Protein AF-A0A8H6BZM0-F1 (afdb_monomer_lite)

Radius of gyration: 47.66 Å; chains: 1; bounding box: 116×76×137 Å

Sequence (287 aa):
MKEKLQYLSDACKKHSEKTRMSSMGQGVDRYLYAMFCIWKRYLQDYEEEQQQQQHPVEEGSGGEQQMEAVGLSRDDTIVVQMDGEHDDDDSTTVVGTNGGKNLHASGSHGNNDIYDNFDLLKTVPELFADSGWDKLNSTIISTSNCGNPSLRLFGFGPVSANGFGIGYILKDDSISICASSKHRQTQRFLVTLNSYLLEIQSIWKQVETMNKLQDELALKIDISKKQKETEEEQARPKHNINALLGGYGYFDMGEEDIKSRGQSPEPPFLNRANSSFSVREIGKNYD

pLDDT: mean 71.01, std 24.93, range [27.66, 98.19]

Secondary structure (DSSP, 8-state):
-HHHHHHHHHHHHHHHHHHHHHHTT--HHHHHHHHHHHHHHHHHHHHHHHHHHH-----------PPPP-PPPTT-S---------------------------------S-HHHHHHHTTSS--HHHHSHHHHHHH--SEEEEE---TT-S------SSTT-EEEEEEE-SS-EEEEEE-SSS-HHHHHHHHHHHHHHHHHHHHHHHHHHHHHHHHHHHHHHHHHHHHHHHHH------GGGTS-S----------------------------------------

InterPro domains:
  IPR000542 Acyltransferase ChoActase/COT/CPT [PTHR22589] (2-203)
  IPR023213 Chloramphenicol acetyltransferase-like domain superfamily [G3DSA:3.30.559.10] (1-215)
  IPR039551 Choline/Carnitine o-acyltransferase, domain 1 and 2 [PF00755] (2-42)
  IPR039551 Choline/Carnitine o-acyltransferase, domain 1 and 2 [PF00755] (124-194)

Foldseek 3Di:
DVVVVVVVVVVVVVVVVVVVCVVVVNDDPVVVVVVVVVLVVVLVVLVVVVVVVPDDDDPDDDDDDDDDDPDDDPPPPDDDDDDDDDDDDDDDPDDDDDDDDDDDDDDDDDPPVPVVVSVVSVDDPPVCVDPVVVVVPAAQEAEDEDADPPDPDDWDEAPHLNHKTWYWYDDPVDIDIDIYHDPDDRVVVVVVVVVVVVVVVVVVVVVVVVVVVVVVVVVVVVVVVVVVVVVVVVPPDPPPVDVPPPDDPPDDDDDDDDDDDDDDDDDDYDDDDDDDDDDDDDDDDDD

Organism: Candida albicans (NCBI:txid5476)

Structure (mmCIF, N/CA/C/O backbone):
data_AF-A0A8H6BZM0-F1
#
_entry.id   AF-A0A8H6BZM0-F1
#
loop_
_atom_site.group_PDB
_atom_site.id
_atom_site.type_symbol
_atom_site.label_atom_id
_atom_site.label_alt_id
_atom_site.label_comp_id
_atom_site.label_asym_id
_atom_site.label_entity_id
_atom_site.label_seq_id
_atom_site.pdbx_PDB_ins_code
_atom_site.Cartn_x
_atom_site.Cartn_y
_atom_site.Cartn_z
_atom_site.occupancy
_atom_site.B_iso_or_equiv
_atom_site.auth_seq_id
_atom_site.auth_comp_id
_atom_site.auth_asym_id
_atom_site.auth_atom_id
_atom_site.pdbx_PDB_model_num
ATOM 1 N N . MET A 1 1 ? -3.839 0.115 26.640 1.00 83.00 1 MET A N 1
ATOM 2 C CA . MET A 1 1 ? -4.972 0.149 25.678 1.00 83.00 1 MET A CA 1
ATOM 3 C C . MET A 1 1 ? -5.138 1.523 25.039 1.00 83.00 1 MET A C 1
ATOM 5 O O . MET A 1 1 ? -4.979 1.602 23.830 1.00 83.00 1 MET A O 1
ATOM 9 N N . LYS A 1 2 ? -5.368 2.598 25.814 1.00 88.56 2 LYS A N 1
ATOM 10 C CA . LYS A 1 2 ? -5.502 3.972 25.280 1.00 88.56 2 LYS A CA 1
ATOM 11 C C . LYS A 1 2 ? -4.289 4.422 24.443 1.00 88.56 2 LYS A C 1
ATOM 13 O O . LYS A 1 2 ? -4.462 4.933 23.348 1.00 88.56 2 LYS A O 1
ATOM 18 N N . GLU A 1 3 ? -3.076 4.118 24.898 1.00 94.19 3 GLU A N 1
ATOM 19 C CA . GLU A 1 3 ? -1.834 4.421 24.169 1.00 94.19 3 GLU A CA 1
ATOM 20 C C . GLU A 1 3 ? -1.730 3.718 22.799 1.00 94.19 3 GLU A C 1
ATOM 22 O O . GLU A 1 3 ? -1.382 4.347 21.806 1.00 94.19 3 GLU A O 1
ATOM 27 N N . LYS A 1 4 ? -2.120 2.436 22.698 1.00 93.19 4 LYS A N 1
ATOM 28 C CA . LYS A 1 4 ? -2.155 1.715 21.409 1.00 93.19 4 LYS A CA 1
ATOM 29 C C . LYS A 1 4 ? -3.094 2.399 20.404 1.00 93.19 4 LYS A C 1
ATOM 31 O O . LYS A 1 4 ? -2.753 2.512 19.231 1.00 93.19 4 LYS A O 1
ATOM 36 N N . LEU A 1 5 ? -4.261 2.867 20.862 1.00 94.19 5 LEU A N 1
ATOM 37 C CA . LEU A 1 5 ? -5.203 3.609 20.015 1.00 94.19 5 LEU A CA 1
ATOM 38 C C . LEU A 1 5 ? -4.672 4.991 19.630 1.00 94.19 5 LEU A C 1
ATOM 40 O O . LEU A 1 5 ? -4.941 5.450 18.524 1.00 94.19 5 LEU A O 1
ATOM 44 N N . GLN A 1 6 ? -3.895 5.631 20.504 1.00 95.44 6 GLN A N 1
ATOM 45 C CA . GLN A 1 6 ? -3.219 6.882 20.177 1.00 95.44 6 GLN A CA 1
ATOM 46 C C . GLN A 1 6 ? -2.213 6.676 19.038 1.00 95.44 6 GLN A C 1
ATOM 48 O O . GLN A 1 6 ? -2.281 7.385 18.038 1.00 95.44 6 GLN A O 1
ATOM 53 N N . TYR A 1 7 ? -1.360 5.649 19.125 1.00 96.75 7 TYR A N 1
ATOM 54 C CA . TYR A 1 7 ? -0.437 5.312 18.038 1.00 96.75 7 TYR A CA 1
ATOM 55 C C . TYR A 1 7 ? -1.159 4.987 16.726 1.00 96.75 7 TYR A C 1
ATOM 57 O O . TYR A 1 7 ? -0.718 5.428 15.665 1.00 96.75 7 TYR A O 1
ATOM 65 N N . LEU A 1 8 ? -2.283 4.264 16.788 1.00 95.62 8 LEU A N 1
ATOM 66 C CA . LEU A 1 8 ? -3.114 3.999 15.611 1.00 95.62 8 LEU A CA 1
ATOM 67 C C . LEU A 1 8 ? -3.677 5.298 15.013 1.00 95.62 8 LEU A C 1
ATOM 69 O O . LEU A 1 8 ? -3.594 5.502 13.805 1.00 95.62 8 LEU A O 1
ATOM 73 N N . SER A 1 9 ? -4.206 6.193 15.849 1.00 96.25 9 SER A N 1
ATOM 74 C CA . SER A 1 9 ? -4.728 7.497 15.423 1.00 96.25 9 SER A CA 1
ATOM 75 C C . SER A 1 9 ? -3.653 8.335 14.729 1.00 96.25 9 SER A C 1
ATOM 77 O O . SER A 1 9 ? -3.876 8.864 13.639 1.00 96.25 9 SER A O 1
ATOM 79 N N . ASP A 1 10 ? -2.455 8.400 15.306 1.00 97.88 10 ASP A N 1
ATOM 80 C CA . ASP A 1 10 ? -1.346 9.165 14.739 1.00 97.88 10 ASP A CA 1
ATOM 81 C C . ASP A 1 10 ? -0.815 8.542 13.439 1.00 97.88 10 ASP A C 1
ATOM 83 O O . ASP A 1 10 ? -0.473 9.269 12.501 1.00 97.88 10 ASP A O 1
ATOM 87 N N . ALA A 1 11 ? -0.821 7.210 13.327 1.00 97.56 11 ALA A N 1
ATOM 88 C CA . ALA A 1 11 ? -0.525 6.520 12.076 1.00 97.56 11 ALA A CA 1
ATOM 89 C C . ALA A 1 11 ? -1.557 6.850 10.981 1.00 97.56 11 ALA A C 1
ATOM 91 O O . ALA A 1 11 ? -1.165 7.188 9.863 1.00 97.56 11 ALA A O 1
ATOM 92 N N . CYS A 1 12 ? -2.857 6.834 11.298 1.00 96.94 12 CYS A N 1
ATOM 93 C CA . CYS A 1 12 ? -3.925 7.186 10.356 1.00 96.94 12 CYS A CA 1
ATOM 94 C C . CYS A 1 12 ? -3.837 8.644 9.882 1.00 96.94 12 CYS A C 1
ATOM 96 O O . CYS A 1 12 ? -4.032 8.919 8.694 1.00 96.94 12 CYS A O 1
ATOM 98 N N . LYS A 1 13 ? -3.494 9.582 10.776 1.00 98.00 13 LYS A N 1
ATOM 99 C CA . LYS A 1 13 ? -3.264 10.991 10.412 1.00 98.00 13 LYS A CA 1
ATOM 100 C C . LYS A 1 13 ? -2.114 11.126 9.415 1.00 98.00 13 LYS A C 1
ATOM 102 O O . LYS A 1 13 ? -2.303 11.708 8.351 1.00 98.00 13 LYS A O 1
ATOM 107 N N . LYS A 1 14 ? -0.959 10.520 9.715 1.00 97.94 14 LYS A N 1
ATOM 108 C CA . LYS A 1 14 ? 0.205 10.518 8.810 1.00 97.94 14 LYS A CA 1
ATOM 109 C C . LYS A 1 14 ? -0.104 9.848 7.470 1.00 97.94 14 LYS A C 1
ATOM 111 O O . LYS A 1 14 ? 0.346 10.316 6.429 1.00 97.94 14 LYS A O 1
ATOM 116 N N . HIS A 1 15 ? -0.872 8.759 7.475 1.00 97.31 15 HIS A N 1
ATOM 117 C CA . HIS A 1 15 ? -1.292 8.081 6.248 1.00 97.31 15 HIS A CA 1
ATOM 118 C C . HIS A 1 15 ? -2.199 8.968 5.382 1.00 97.31 15 HIS A C 1
ATOM 120 O O . HIS A 1 15 ? -1.998 9.060 4.171 1.00 97.31 15 HIS A O 1
ATOM 126 N N . SER A 1 16 ? -3.151 9.667 6.003 1.00 97.00 16 SER A N 1
ATOM 127 C CA . SER A 1 16 ? -4.050 10.601 5.313 1.00 97.00 16 SER A CA 1
ATOM 128 C C . SER A 1 16 ? -3.283 11.784 4.718 1.00 97.00 16 SER A C 1
ATOM 130 O O . SER A 1 16 ? -3.513 12.164 3.571 1.00 97.00 16 SER A O 1
ATOM 132 N N . GLU A 1 17 ? -2.317 12.327 5.463 1.00 96.75 17 GLU A N 1
ATOM 133 C CA . GLU A 1 17 ? -1.421 13.380 4.983 1.00 96.75 17 GLU A CA 1
ATOM 134 C C . GLU A 1 17 ? -0.607 12.924 3.766 1.00 96.75 17 GLU A C 1
ATOM 136 O O . GLU A 1 17 ? -0.618 13.604 2.740 1.00 96.75 17 GLU A O 1
ATOM 141 N N . LYS A 1 18 ? 0.029 11.746 3.839 1.00 96.19 18 LYS A N 1
ATOM 142 C CA . LYS A 1 18 ? 0.772 11.177 2.706 1.00 96.19 18 LYS A CA 1
ATOM 143 C C . LYS A 1 18 ? -0.120 10.945 1.491 1.00 96.19 18 LYS A C 1
ATOM 145 O O . LYS A 1 18 ? 0.262 11.318 0.391 1.00 96.19 18 LYS A O 1
ATOM 150 N N . THR A 1 19 ? -1.318 10.397 1.688 1.00 95.62 19 THR A N 1
ATOM 151 C CA . THR A 1 19 ? -2.289 10.179 0.603 1.00 95.62 19 THR A CA 1
ATOM 152 C C . THR A 1 19 ? -2.641 11.494 -0.089 1.00 95.62 19 THR A C 1
ATOM 154 O O . THR A 1 19 ? -2.648 11.566 -1.318 1.00 95.62 19 THR A O 1
ATOM 157 N N . ARG A 1 20 ? -2.853 12.564 0.688 1.00 96.12 20 ARG A N 1
ATOM 158 C CA . ARG A 1 20 ? -3.099 13.908 0.155 1.00 96.12 20 ARG A CA 1
ATOM 159 C C . ARG A 1 20 ? -1.908 14.419 -0.657 1.00 96.12 20 ARG A C 1
ATOM 161 O O . ARG A 1 20 ? -2.109 14.852 -1.788 1.00 96.12 20 ARG A O 1
ATOM 168 N N . MET A 1 21 ? -0.688 14.329 -0.128 1.00 95.75 21 MET A N 1
ATOM 169 C CA . MET A 1 21 ? 0.523 14.737 -0.855 1.00 95.75 21 MET A CA 1
ATOM 170 C C . MET A 1 21 ? 0.680 13.965 -2.171 1.00 95.75 21 MET A C 1
ATOM 172 O O . MET A 1 21 ? 0.879 14.570 -3.222 1.00 95.75 21 MET A O 1
ATOM 176 N N . SER A 1 22 ? 0.511 12.641 -2.139 1.00 94.50 22 SER A N 1
ATOM 177 C CA . SER A 1 22 ? 0.570 11.792 -3.332 1.00 94.50 22 SER A CA 1
ATOM 178 C C . SER A 1 22 ? -0.500 12.160 -4.362 1.00 94.50 22 SER A C 1
ATOM 180 O O . SER A 1 22 ? -0.192 12.232 -5.548 1.00 94.50 22 SER A O 1
ATOM 182 N N . SER A 1 23 ? -1.731 12.459 -3.929 1.00 94.75 23 SER A N 1
ATOM 183 C CA . SER A 1 23 ? -2.819 12.880 -4.828 1.00 94.75 23 SER A CA 1
ATOM 184 C C . SER A 1 23 ? -2.558 14.225 -5.513 1.00 94.75 23 SER A C 1
ATOM 186 O O . SER A 1 23 ? -3.043 14.467 -6.612 1.00 94.75 23 SER A O 1
ATOM 188 N N . MET A 1 24 ? -1.747 15.082 -4.887 1.00 96.69 24 MET A N 1
ATOM 189 C CA . MET A 1 24 ? -1.302 16.363 -5.441 1.00 96.69 24 MET A CA 1
ATOM 190 C C . MET A 1 24 ? -0.047 16.219 -6.318 1.00 96.69 24 MET A C 1
ATOM 192 O O . MET A 1 24 ? 0.547 17.223 -6.699 1.00 96.69 24 MET A O 1
ATOM 196 N N . GLY A 1 25 ? 0.400 14.990 -6.603 1.00 95.06 25 GLY A N 1
ATOM 197 C CA . GLY A 1 25 ? 1.618 14.737 -7.374 1.00 95.06 25 GLY A CA 1
ATOM 198 C C . GLY A 1 25 ? 2.914 15.036 -6.614 1.00 95.06 25 GLY A C 1
ATOM 199 O O . GLY A 1 25 ? 3.979 15.053 -7.215 1.00 95.06 25 GLY A O 1
ATOM 200 N N . GLN A 1 26 ? 2.854 15.242 -5.295 1.00 95.62 26 GLN A N 1
ATOM 201 C CA . GLN A 1 26 ? 4.016 15.549 -4.446 1.00 95.62 26 GLN A CA 1
ATOM 202 C C . GLN A 1 26 ? 4.653 14.283 -3.843 1.00 95.62 26 GLN A C 1
ATOM 204 O O . GLN A 1 26 ? 5.289 14.331 -2.790 1.00 95.62 26 GLN A O 1
ATOM 209 N N . GLY A 1 27 ? 4.435 13.129 -4.479 1.00 93.44 27 GLY A N 1
ATOM 210 C CA . GLY A 1 27 ? 5.069 11.864 -4.114 1.00 93.44 27 GLY A CA 1
ATOM 211 C C . GLY A 1 27 ? 6.502 11.775 -4.643 1.00 93.44 27 GLY A C 1
ATOM 212 O O . GLY A 1 27 ? 6.823 12.326 -5.693 1.00 93.44 27 GLY A O 1
ATOM 213 N N . VAL A 1 28 ? 7.363 11.051 -3.927 1.00 93.44 28 VAL A N 1
ATOM 214 C CA . VAL A 1 28 ? 8.790 10.934 -4.265 1.00 93.44 28 VAL A CA 1
ATOM 215 C C . VAL A 1 28 ? 9.052 9.938 -5.399 1.00 93.44 28 VAL A C 1
ATOM 217 O O . VAL A 1 28 ? 9.927 10.164 -6.227 1.00 93.44 28 VAL A O 1
ATOM 220 N N . ASP A 1 29 ? 8.263 8.868 -5.482 1.00 93.94 29 ASP A N 1
ATOM 221 C CA . ASP A 1 29 ? 8.507 7.722 -6.362 1.00 93.94 29 ASP A CA 1
ATOM 222 C C . ASP A 1 29 ? 8.552 8.128 -7.841 1.00 93.94 29 ASP A C 1
ATOM 224 O O . ASP A 1 29 ? 9.512 7.839 -8.553 1.00 93.94 29 ASP A O 1
ATOM 228 N N . ARG A 1 30 ? 7.536 8.870 -8.302 1.00 94.50 30 ARG A N 1
ATOM 229 C CA . ARG A 1 30 ? 7.458 9.337 -9.696 1.00 94.50 30 ARG A CA 1
ATOM 230 C C . ARG A 1 30 ? 8.513 10.385 -10.018 1.00 94.50 30 ARG A C 1
ATOM 232 O O . ARG A 1 30 ? 9.008 10.400 -11.138 1.00 94.50 30 ARG A O 1
ATOM 239 N N . TYR A 1 31 ? 8.877 11.221 -9.047 1.00 94.75 31 TYR A N 1
ATOM 240 C CA . TYR A 1 31 ? 9.927 12.217 -9.224 1.00 94.75 31 TYR A CA 1
ATOM 241 C C . TYR A 1 31 ? 11.295 11.556 -9.422 1.00 94.75 31 TYR A C 1
ATOM 243 O O . TYR A 1 31 ? 11.984 11.845 -10.399 1.00 94.75 31 TYR A O 1
ATOM 251 N N . LEU A 1 32 ? 11.666 10.616 -8.546 1.00 95.69 32 LEU A N 1
ATOM 252 C CA . LEU A 1 32 ? 12.935 9.901 -8.675 1.00 95.69 32 LEU A CA 1
ATOM 253 C C . LEU A 1 32 ? 12.976 9.035 -9.936 1.00 95.69 32 LEU A C 1
ATOM 255 O O . LEU A 1 32 ? 13.993 9.002 -10.624 1.00 95.69 32 LEU A O 1
ATOM 259 N N . TYR A 1 33 ? 11.863 8.380 -10.274 1.00 95.25 33 TYR A N 1
ATOM 260 C CA . TYR A 1 33 ? 11.764 7.610 -11.509 1.00 95.25 33 TYR A CA 1
ATOM 261 C C . TYR A 1 33 ? 11.916 8.495 -12.754 1.00 95.25 33 TYR A C 1
ATOM 263 O O . TYR A 1 33 ? 12.637 8.127 -13.674 1.00 95.25 33 TYR A O 1
ATOM 271 N N . ALA A 1 34 ? 11.326 9.694 -12.768 1.00 96.50 34 ALA A N 1
ATOM 272 C CA . ALA A 1 34 ? 11.512 10.640 -13.867 1.00 96.50 34 ALA A CA 1
ATOM 273 C C . ALA A 1 34 ? 12.983 11.061 -14.022 1.00 96.50 34 ALA A C 1
ATOM 275 O O . ALA A 1 34 ? 13.489 11.096 -15.141 1.00 96.50 34 ALA A O 1
ATOM 276 N N . MET A 1 35 ? 13.693 11.322 -12.918 1.00 94.88 35 MET A N 1
ATOM 277 C CA . MET A 1 35 ? 15.133 11.620 -12.960 1.00 94.88 35 MET A CA 1
ATOM 278 C C . MET A 1 35 ? 15.946 10.444 -13.518 1.00 94.88 35 MET A C 1
ATOM 280 O O . MET A 1 35 ? 16.843 10.645 -14.335 1.00 94.88 35 MET A O 1
ATOM 284 N N . PHE A 1 36 ? 15.600 9.215 -13.129 1.00 94.25 36 PHE A N 1
ATOM 285 C CA . PHE A 1 36 ? 16.218 8.004 -13.663 1.00 94.25 36 PHE A CA 1
ATOM 286 C C . PHE A 1 36 ? 15.974 7.844 -15.170 1.00 94.25 36 PHE A C 1
ATOM 288 O O . PHE A 1 36 ? 16.906 7.547 -15.915 1.00 94.25 36 PHE A O 1
ATOM 295 N N . CYS A 1 37 ? 14.748 8.097 -15.638 1.00 94.38 37 CYS A N 1
ATOM 296 C CA . CYS A 1 37 ? 14.413 8.089 -17.063 1.00 94.38 37 CYS A CA 1
ATOM 297 C C . CYS A 1 37 ? 15.191 9.152 -17.850 1.00 94.38 37 CYS A C 1
ATOM 299 O O . CYS A 1 37 ? 15.664 8.861 -18.944 1.00 94.38 37 CYS A O 1
ATOM 301 N N . ILE A 1 38 ? 15.359 10.360 -17.300 1.00 94.19 38 ILE A N 1
ATOM 302 C CA . ILE A 1 38 ? 16.143 11.427 -17.943 1.00 94.19 38 ILE A CA 1
ATOM 303 C C . ILE A 1 38 ? 17.608 11.010 -18.089 1.00 94.19 38 ILE A C 1
ATOM 305 O O . ILE A 1 38 ? 18.164 11.138 -19.176 1.00 94.19 38 ILE A O 1
ATOM 309 N N . TRP A 1 39 ? 18.222 10.481 -17.025 1.00 91.75 39 TRP A N 1
ATOM 310 C CA . TRP A 1 39 ? 19.596 9.976 -17.095 1.00 91.75 39 TRP A CA 1
ATOM 311 C C . TRP A 1 39 ? 19.733 8.859 -18.138 1.00 91.75 39 TRP A C 1
ATOM 313 O O . TRP A 1 39 ? 20.617 8.930 -18.987 1.00 91.75 39 TRP A O 1
ATOM 323 N N . LYS A 1 40 ? 18.814 7.883 -18.138 1.00 90.50 40 LYS A N 1
ATOM 324 C CA . LYS A 1 40 ? 18.783 6.816 -19.148 1.00 90.50 40 LYS A CA 1
ATOM 325 C C . LYS A 1 40 ? 18.694 7.358 -20.571 1.00 90.50 40 LYS A C 1
ATOM 327 O O . LYS A 1 40 ? 19.387 6.851 -21.443 1.00 90.50 40 LYS A O 1
ATOM 332 N N . ARG A 1 41 ? 17.870 8.386 -20.797 1.00 91.88 41 ARG A N 1
ATOM 333 C CA . ARG A 1 41 ? 17.729 9.003 -22.119 1.00 91.88 41 ARG A CA 1
ATOM 334 C C . ARG A 1 41 ? 19.037 9.639 -22.583 1.00 91.88 41 ARG A C 1
ATOM 336 O O . ARG A 1 41 ? 19.452 9.390 -23.703 1.00 91.88 41 ARG A O 1
ATOM 343 N N . TYR A 1 42 ? 19.712 10.394 -21.714 1.00 89.75 42 TYR A N 1
ATOM 344 C CA . TYR A 1 42 ? 21.007 10.987 -22.060 1.00 89.75 42 TYR A CA 1
ATOM 345 C C . TYR A 1 42 ? 22.106 9.946 -22.287 1.00 89.75 42 TYR A C 1
ATOM 347 O O . TYR A 1 42 ? 22.957 10.148 -23.148 1.00 89.75 42 TYR A O 1
ATOM 355 N N . LEU A 1 43 ? 22.092 8.837 -21.541 1.00 87.94 43 LEU A N 1
ATOM 356 C CA . LEU A 1 43 ? 23.010 7.726 -21.783 1.00 87.94 43 LEU A CA 1
ATOM 357 C C . LEU A 1 43 ? 22.763 7.090 -23.160 1.00 87.94 43 LEU A C 1
ATOM 359 O O . LEU A 1 43 ? 23.717 6.864 -23.897 1.00 87.94 43 LEU A O 1
ATOM 363 N N . GLN A 1 44 ? 21.501 6.858 -23.524 1.00 87.88 44 GLN A N 1
ATOM 364 C CA . GLN A 1 44 ? 21.143 6.300 -24.828 1.00 87.88 44 GLN A CA 1
ATOM 365 C C . GLN A 1 44 ? 21.546 7.231 -25.982 1.00 87.88 44 GLN A C 1
ATOM 367 O O . GLN A 1 44 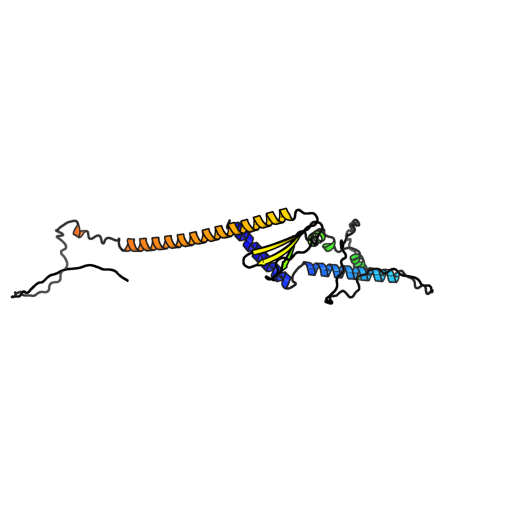? 22.203 6.779 -26.917 1.00 87.88 44 GLN A O 1
ATOM 372 N N . ASP A 1 45 ? 21.217 8.526 -25.891 1.00 87.44 45 ASP A N 1
ATOM 373 C CA . ASP A 1 45 ? 21.600 9.522 -26.901 1.00 87.44 45 ASP A CA 1
ATOM 374 C C . ASP A 1 45 ? 23.134 9.527 -27.101 1.00 87.44 45 ASP A C 1
ATOM 376 O O . ASP A 1 45 ? 23.629 9.540 -28.229 1.00 87.44 45 ASP A O 1
ATOM 380 N N . TYR A 1 46 ? 23.902 9.428 -26.007 1.00 84.75 46 TYR A N 1
ATOM 381 C CA . TYR A 1 46 ? 25.362 9.344 -26.057 1.00 84.75 46 TYR A CA 1
ATOM 382 C C . TYR A 1 46 ? 25.871 8.064 -26.741 1.00 84.75 46 TYR A C 1
ATOM 384 O O . TYR A 1 46 ? 26.793 8.121 -27.556 1.00 84.75 46 TYR A O 1
ATOM 392 N N . GLU A 1 47 ? 25.299 6.902 -26.421 1.00 85.81 47 GLU A N 1
ATOM 393 C CA . GLU A 1 47 ? 25.684 5.628 -27.040 1.00 85.81 47 GLU A CA 1
ATOM 394 C C . GLU A 1 47 ? 25.398 5.614 -28.552 1.00 85.81 47 GLU A C 1
ATOM 396 O O . GLU A 1 47 ? 26.215 5.105 -29.324 1.00 85.81 47 GLU A O 1
ATOM 401 N N . GLU A 1 48 ? 24.289 6.219 -28.985 1.00 86.56 48 GLU A N 1
ATOM 402 C CA . GLU A 1 48 ? 23.919 6.362 -30.398 1.00 86.56 48 GLU A CA 1
ATOM 403 C C . GLU A 1 48 ? 24.886 7.289 -31.162 1.00 86.56 48 GLU A C 1
ATOM 405 O O . GLU A 1 48 ? 25.332 6.949 -32.263 1.00 86.56 48 GLU A O 1
ATOM 410 N N . GLU A 1 49 ? 25.277 8.427 -30.577 1.00 83.69 49 GLU A N 1
ATOM 411 C CA . GLU A 1 49 ? 26.257 9.351 -31.173 1.00 83.69 49 GLU A CA 1
ATOM 412 C C . GLU A 1 49 ? 27.642 8.704 -31.356 1.00 83.69 49 GLU A C 1
ATOM 414 O O . GLU A 1 49 ? 28.309 8.929 -32.370 1.00 83.69 49 GLU A O 1
ATOM 419 N N . GLN A 1 50 ? 28.075 7.868 -30.405 1.00 78.75 50 GLN A N 1
ATOM 420 C CA . GLN A 1 50 ? 29.355 7.153 -30.488 1.00 78.75 50 GLN A CA 1
ATOM 421 C C . GLN A 1 50 ? 29.356 6.080 -31.585 1.00 78.75 50 GLN A C 1
ATOM 423 O O . GLN A 1 50 ? 30.365 5.897 -32.268 1.00 78.75 50 GLN A O 1
ATOM 428 N N . GLN A 1 51 ? 28.231 5.389 -31.789 1.00 78.19 51 GLN A N 1
ATOM 429 C CA . GLN A 1 51 ? 28.091 4.385 -32.849 1.00 78.19 51 GLN A CA 1
ATOM 430 C C . GLN A 1 51 ? 28.120 5.022 -34.245 1.00 78.19 51 GLN A C 1
ATOM 432 O O . GLN A 1 51 ? 28.753 4.487 -35.156 1.00 78.19 51 GLN A O 1
ATOM 437 N N . GLN A 1 52 ? 27.516 6.203 -34.410 1.00 75.69 52 GLN A N 1
ATOM 438 C CA . GLN A 1 52 ? 27.531 6.940 -35.679 1.00 75.69 52 GLN A CA 1
ATOM 439 C C . GLN A 1 52 ? 28.924 7.480 -36.045 1.00 75.69 52 GLN A C 1
ATOM 441 O O . GLN A 1 52 ? 29.249 7.585 -37.224 1.00 75.69 52 GLN A O 1
ATOM 446 N N . GLN A 1 53 ? 29.775 7.778 -35.058 1.00 65.31 53 GLN A N 1
ATOM 447 C CA . GLN A 1 53 ? 31.151 8.242 -35.289 1.00 65.31 53 GLN A CA 1
ATOM 448 C C . GLN A 1 53 ? 32.142 7.105 -35.605 1.00 65.31 53 GLN A C 1
ATOM 450 O O . GLN A 1 53 ? 33.222 7.372 -36.133 1.00 65.31 53 GLN A O 1
ATOM 455 N N . GLN A 1 54 ? 31.797 5.845 -35.311 1.00 60.25 54 GLN A N 1
ATOM 456 C CA . GLN A 1 54 ? 32.671 4.681 -35.525 1.00 60.25 54 GLN A CA 1
ATOM 457 C C . GLN A 1 54 ? 32.443 3.943 -36.855 1.00 60.25 54 GLN A C 1
ATOM 459 O O . GLN A 1 54 ? 33.249 3.079 -37.196 1.00 60.25 54 GLN A O 1
ATOM 464 N N . HIS A 1 55 ? 31.415 4.292 -37.638 1.00 49.81 55 HIS A N 1
ATOM 465 C CA . HIS A 1 55 ? 31.226 3.784 -39.001 1.00 49.81 55 HIS A CA 1
ATOM 466 C C . HIS A 1 55 ? 31.783 4.779 -40.038 1.00 49.81 55 HIS A C 1
ATOM 468 O O . HIS A 1 55 ? 31.160 5.814 -40.282 1.00 49.81 55 HIS A O 1
ATOM 474 N N . PRO A 1 56 ? 32.925 4.497 -40.699 1.00 47.34 56 PRO A N 1
ATOM 475 C CA . PRO A 1 56 ? 33.305 5.226 -41.900 1.00 47.34 56 PRO A CA 1
ATOM 476 C C . PRO A 1 56 ? 32.274 4.932 -42.991 1.00 47.34 56 PRO A C 1
ATOM 478 O O . PRO A 1 56 ? 31.857 3.788 -43.167 1.00 47.34 56 PRO A O 1
ATOM 481 N N . VAL A 1 57 ? 31.874 5.965 -43.726 1.00 46.28 57 VAL A N 1
ATOM 482 C CA . VAL A 1 57 ? 31.028 5.854 -44.916 1.00 46.28 57 VAL A CA 1
ATOM 483 C C . VAL A 1 57 ? 31.740 4.973 -45.951 1.00 46.28 57 VAL A C 1
ATOM 485 O O . VAL A 1 57 ? 32.595 5.457 -46.688 1.00 46.28 57 VAL A O 1
ATOM 488 N N . GLU A 1 58 ? 31.408 3.684 -46.015 1.00 44.25 58 GLU A N 1
ATOM 489 C CA . GLU A 1 58 ? 31.644 2.877 -47.213 1.00 44.25 58 GLU A CA 1
ATOM 490 C C . GLU A 1 58 ? 30.382 2.932 -48.081 1.00 44.25 58 GLU A C 1
ATOM 492 O O . GLU A 1 58 ? 29.378 2.266 -47.825 1.00 44.25 58 GLU A O 1
ATOM 497 N N . GLU A 1 59 ? 30.423 3.767 -49.121 1.00 46.09 59 GLU A N 1
ATOM 498 C CA . GLU A 1 59 ? 29.497 3.662 -50.247 1.00 46.09 59 GLU A CA 1
ATOM 499 C C . GLU A 1 59 ? 29.748 2.325 -50.964 1.00 46.09 59 GLU A C 1
ATOM 501 O O . GLU A 1 59 ? 30.755 2.160 -51.653 1.00 46.09 59 GLU A O 1
ATOM 506 N N . GLY A 1 60 ? 28.836 1.358 -50.819 1.00 38.94 60 GLY A N 1
ATOM 507 C CA . GLY A 1 60 ? 28.988 0.073 -51.503 1.00 38.94 60 GLY A CA 1
ATOM 508 C C . GLY A 1 60 ? 27.859 -0.934 -51.293 1.00 38.94 60 GLY A C 1
ATOM 509 O O . GLY A 1 60 ? 28.010 -1.875 -50.532 1.00 38.94 60 GLY A O 1
ATOM 510 N N . SER A 1 61 ? 26.748 -0.745 -52.014 1.00 43.22 61 SER A N 1
ATOM 511 C CA . SER A 1 61 ? 25.836 -1.774 -52.562 1.00 43.22 61 SER A CA 1
ATOM 512 C C . SER A 1 61 ? 25.910 -3.212 -51.996 1.00 43.22 61 SER A C 1
ATOM 514 O O . SER A 1 61 ? 26.787 -3.986 -52.382 1.00 43.22 61 SER A O 1
ATOM 516 N N . GLY A 1 62 ? 24.854 -3.649 -51.301 1.00 34.31 62 GLY A N 1
ATOM 517 C CA . GLY A 1 62 ? 24.518 -5.074 -51.162 1.00 34.31 62 GLY A CA 1
ATOM 518 C C . GLY A 1 62 ? 23.599 -5.349 -49.975 1.00 34.31 62 GLY A C 1
ATOM 519 O O . GLY A 1 62 ? 23.981 -5.100 -48.841 1.00 34.31 62 GLY A O 1
ATOM 520 N N . GLY A 1 63 ? 22.373 -5.810 -50.233 1.00 41.56 63 GLY A N 1
ATOM 521 C CA . GLY A 1 63 ? 21.379 -6.074 -49.190 1.00 41.56 63 GLY A CA 1
ATOM 522 C C . GLY A 1 63 ? 21.655 -7.337 -48.372 1.00 41.56 63 GLY A C 1
ATOM 523 O O . GLY A 1 63 ? 22.284 -8.262 -48.866 1.00 41.56 63 GLY A O 1
ATOM 524 N N . GLU A 1 64 ? 21.147 -7.369 -47.138 1.00 37.94 64 GLU A N 1
ATOM 525 C CA . GLU A 1 64 ? 20.143 -8.326 -46.642 1.00 37.94 64 GLU A CA 1
ATOM 526 C C . GLU A 1 64 ? 19.943 -8.185 -45.118 1.00 37.94 64 GLU A C 1
ATOM 528 O O . GLU A 1 64 ? 20.892 -8.052 -44.356 1.00 37.94 64 GLU A O 1
ATOM 533 N N . GLN A 1 65 ? 18.662 -8.221 -44.728 1.00 44.34 65 GLN A N 1
ATOM 534 C CA . GLN A 1 65 ? 18.080 -8.656 -43.448 1.00 44.34 65 GLN A CA 1
ATOM 535 C C . GLN A 1 65 ? 18.755 -8.185 -42.149 1.00 44.34 65 GLN A C 1
ATOM 537 O O . GLN A 1 65 ? 19.622 -8.854 -41.591 1.00 44.34 65 GLN A O 1
ATOM 542 N N . GLN A 1 66 ? 18.241 -7.084 -41.591 1.00 33.88 66 GLN A N 1
ATOM 543 C CA . GLN A 1 66 ? 18.532 -6.682 -40.218 1.00 33.88 66 GLN A CA 1
ATOM 544 C C . GLN A 1 66 ? 17.395 -7.134 -39.293 1.00 33.88 66 GLN A C 1
ATOM 546 O O . GLN A 1 66 ? 16.229 -6.800 -39.492 1.00 33.88 66 GLN A O 1
ATOM 551 N N . MET A 1 67 ? 17.771 -7.960 -38.321 1.00 34.44 67 MET A N 1
ATOM 552 C CA . MET A 1 67 ? 16.939 -8.478 -37.240 1.00 34.44 67 MET A CA 1
ATOM 553 C C . MET A 1 67 ? 16.474 -7.305 -36.367 1.00 34.44 67 MET A C 1
ATOM 555 O O . MET A 1 67 ? 17.307 -6.514 -35.924 1.00 34.44 67 MET A O 1
ATOM 559 N N . GLU A 1 68 ? 15.162 -7.170 -36.156 1.00 32.91 68 GLU A N 1
ATOM 560 C CA . GLU A 1 68 ? 14.597 -6.065 -35.380 1.00 32.91 68 GLU A CA 1
ATOM 561 C C . GLU A 1 68 ? 15.103 -6.084 -33.933 1.00 32.91 68 GLU A C 1
ATOM 563 O O . GLU A 1 68 ? 14.869 -7.028 -33.174 1.00 32.91 68 GLU A O 1
ATOM 568 N N . ALA A 1 69 ? 15.800 -5.016 -33.547 1.00 38.72 69 ALA A N 1
ATOM 569 C CA . ALA A 1 69 ? 16.017 -4.686 -32.153 1.00 38.72 69 ALA A CA 1
ATOM 570 C C . ALA A 1 69 ? 14.684 -4.187 -31.590 1.00 38.72 69 ALA A C 1
ATOM 572 O O . ALA A 1 69 ? 14.156 -3.171 -32.040 1.00 38.72 69 ALA A O 1
ATOM 573 N N . VAL A 1 70 ? 14.148 -4.900 -30.601 1.00 38.94 70 VAL A N 1
ATOM 574 C CA . VAL A 1 70 ? 12.969 -4.488 -29.830 1.00 38.94 70 VAL A CA 1
ATOM 575 C C . VAL A 1 70 ? 13.378 -3.319 -28.924 1.00 38.94 70 VAL A C 1
ATOM 577 O O . VAL A 1 70 ? 13.615 -3.477 -27.729 1.00 38.94 70 VAL A O 1
ATOM 580 N N . GLY A 1 71 ? 13.583 -2.149 -29.526 1.00 40.28 71 GLY A N 1
ATOM 581 C CA . GLY A 1 71 ? 13.832 -0.886 -28.846 1.00 40.28 71 GLY A CA 1
ATOM 582 C C . GLY A 1 71 ? 12.505 -0.190 -28.583 1.00 40.28 71 GLY A C 1
ATOM 583 O O . GLY A 1 71 ? 11.702 -0.020 -29.498 1.00 40.28 71 GLY A O 1
ATOM 584 N N . LEU A 1 72 ? 12.265 0.204 -27.332 1.00 42.47 72 LEU A N 1
ATOM 585 C CA . LEU A 1 72 ? 11.124 1.046 -26.971 1.00 42.47 72 LEU A CA 1
ATOM 586 C C . LEU A 1 72 ? 11.169 2.323 -27.823 1.00 42.47 72 LEU A C 1
ATOM 588 O O . LEU A 1 72 ? 12.135 3.086 -27.762 1.00 42.47 72 LEU A O 1
ATOM 592 N N . SER A 1 73 ? 10.147 2.511 -28.658 1.00 39.94 73 SER A N 1
ATOM 593 C CA . SER A 1 73 ? 10.027 3.655 -29.561 1.00 39.94 73 SER A CA 1
ATOM 594 C C . SER A 1 73 ? 10.000 4.971 -28.775 1.00 39.94 73 SER A C 1
ATOM 596 O O . SER A 1 73 ? 9.452 5.047 -27.674 1.00 39.94 73 SER A O 1
ATOM 598 N N . ARG A 1 74 ? 10.544 6.037 -29.378 1.00 49.41 74 ARG A N 1
ATOM 599 C CA . ARG A 1 74 ? 10.558 7.425 -28.868 1.00 49.41 74 ARG A CA 1
ATOM 600 C C . ARG A 1 74 ? 9.166 7.984 -28.502 1.00 49.41 74 ARG A C 1
ATOM 602 O O . ARG A 1 74 ? 9.109 9.037 -27.870 1.00 49.41 74 ARG A O 1
ATOM 609 N N . ASP A 1 75 ? 8.083 7.292 -28.860 1.00 42.16 75 ASP A N 1
ATOM 610 C CA . ASP A 1 75 ? 6.696 7.760 -28.755 1.00 42.16 75 ASP A CA 1
ATOM 611 C C . ASP A 1 75 ? 5.896 7.274 -27.530 1.00 42.16 75 ASP A C 1
ATOM 613 O O . ASP A 1 75 ? 4.739 7.666 -27.383 1.00 42.16 75 ASP A O 1
ATOM 617 N N . ASP A 1 76 ? 6.474 6.544 -26.569 1.00 45.41 76 ASP A N 1
ATOM 618 C CA . ASP A 1 76 ? 5.730 6.109 -25.364 1.00 45.41 76 ASP A CA 1
ATOM 619 C C . ASP A 1 76 ? 5.585 7.201 -24.280 1.00 45.41 76 ASP A C 1
ATOM 621 O O . ASP A 1 76 ? 5.596 6.958 -23.069 1.00 45.41 76 ASP A O 1
ATOM 625 N N . THR A 1 77 ? 5.371 8.444 -24.717 1.00 44.53 77 THR A N 1
ATOM 626 C CA . THR A 1 77 ? 4.831 9.506 -23.864 1.00 44.53 77 THR A CA 1
ATOM 627 C C . THR A 1 77 ? 3.305 9.504 -23.988 1.00 44.53 77 THR A C 1
ATOM 629 O O . THR A 1 77 ? 2.751 10.228 -24.800 1.00 44.53 77 THR A O 1
ATOM 632 N N . ILE A 1 78 ? 2.632 8.680 -23.173 1.00 42.34 78 ILE A N 1
ATOM 633 C CA . ILE A 1 78 ? 1.183 8.699 -22.867 1.00 42.34 78 ILE A CA 1
ATOM 634 C C . ILE A 1 78 ? 0.272 9.038 -24.069 1.00 42.34 78 ILE A C 1
ATOM 636 O O . ILE A 1 78 ? -0.139 10.185 -24.254 1.00 42.34 78 ILE A O 1
ATOM 640 N N . VAL A 1 79 ? -0.190 8.007 -24.779 1.00 29.11 79 VAL A N 1
ATOM 641 C CA . VAL A 1 79 ? -1.486 8.049 -25.472 1.00 29.11 79 VAL A CA 1
ATOM 642 C C . VAL A 1 79 ? -2.362 6.950 -24.882 1.00 29.11 79 VAL A C 1
ATOM 644 O O . VAL A 1 79 ? -2.024 5.772 -24.926 1.00 29.11 79 VAL A O 1
ATOM 647 N N . VAL A 1 80 ? -3.477 7.341 -24.265 1.00 34.62 80 VAL A N 1
ATOM 648 C CA . VAL A 1 80 ? -4.497 6.398 -23.797 1.00 34.62 80 VAL A CA 1
ATOM 649 C C . VAL A 1 80 ? -5.173 5.811 -25.034 1.00 34.62 80 VAL A C 1
ATOM 651 O O . VAL A 1 80 ? -5.987 6.486 -25.662 1.00 34.62 80 VAL A O 1
ATOM 654 N N . GLN A 1 81 ? -4.854 4.565 -25.376 1.00 27.66 81 GLN A N 1
ATOM 655 C CA . GLN A 1 81 ? -5.672 3.752 -26.270 1.00 27.66 81 GLN A CA 1
ATOM 656 C C . GLN A 1 81 ? -6.231 2.560 -25.497 1.00 27.66 81 GLN A C 1
ATOM 658 O O . GLN A 1 81 ? -5.508 1.809 -24.847 1.00 27.66 81 GLN A O 1
ATOM 663 N N . MET A 1 82 ? -7.560 2.480 -25.515 1.00 37.66 82 MET A N 1
ATOM 664 C CA . MET A 1 82 ? -8.330 1.339 -25.050 1.00 37.66 82 MET A CA 1
ATOM 665 C C . MET A 1 82 ? -8.163 0.174 -26.035 1.00 37.66 82 MET A C 1
ATOM 667 O O . MET A 1 82 ? -8.003 0.399 -27.233 1.00 37.66 82 MET A O 1
ATOM 671 N N . ASP A 1 83 ? -8.312 -1.027 -25.476 1.00 30.61 83 ASP A N 1
ATOM 672 C CA . ASP A 1 83 ? -8.617 -2.313 -26.113 1.00 30.61 83 ASP A CA 1
ATOM 673 C C . ASP A 1 83 ? -7.435 -3.223 -26.492 1.00 30.61 83 ASP A C 1
ATOM 675 O O . ASP A 1 83 ? -6.568 -2.870 -27.284 1.00 30.61 83 ASP A O 1
ATOM 679 N N . GLY A 1 84 ? -7.503 -4.468 -25.995 1.00 29.28 84 GLY A N 1
ATOM 680 C CA . GLY A 1 84 ? -6.945 -5.641 -26.677 1.00 29.28 84 GLY A CA 1
ATOM 681 C C . GLY A 1 84 ? -5.979 -6.500 -25.864 1.00 29.28 84 GLY A C 1
ATOM 682 O O . GLY A 1 84 ? -4.874 -6.082 -25.557 1.00 29.28 84 GLY A O 1
ATOM 683 N N . GLU A 1 85 ? -6.406 -7.725 -25.561 1.00 39.62 85 GLU A N 1
ATOM 684 C CA . GLU A 1 85 ? -5.672 -8.812 -24.902 1.00 39.62 85 GLU A CA 1
ATOM 685 C C . GLU A 1 85 ? -4.336 -9.183 -25.580 1.00 39.62 85 GLU A C 1
ATOM 687 O O . GLU A 1 85 ? -4.325 -9.589 -26.743 1.00 39.62 85 GLU A O 1
ATOM 692 N N . HIS A 1 86 ? -3.237 -9.200 -24.817 1.00 31.28 86 HIS A N 1
ATOM 693 C CA . HIS A 1 86 ? -2.189 -10.215 -24.971 1.00 31.28 86 HIS A CA 1
ATOM 694 C C . HIS A 1 86 ? -1.363 -10.362 -23.687 1.00 31.28 86 HIS A C 1
ATOM 696 O O . HIS A 1 86 ? -0.847 -9.384 -23.147 1.00 31.28 86 HIS A O 1
ATOM 702 N N . ASP A 1 87 ? -1.302 -11.599 -23.199 1.00 41.66 87 ASP A N 1
ATOM 703 C CA . ASP A 1 87 ? -0.424 -12.062 -22.132 1.00 41.66 87 ASP A CA 1
ATOM 704 C C . ASP A 1 87 ? 1.014 -12.121 -22.658 1.00 41.66 87 ASP A C 1
ATOM 706 O O . ASP A 1 87 ? 1.232 -12.763 -23.678 1.00 41.66 87 ASP A O 1
ATOM 710 N N . ASP A 1 88 ? 1.975 -11.519 -21.953 1.00 31.58 88 ASP A N 1
ATOM 711 C CA . ASP A 1 88 ? 3.329 -12.068 -21.825 1.00 31.58 88 ASP A CA 1
ATOM 712 C C . ASP A 1 88 ? 4.033 -11.511 -20.572 1.00 31.58 88 ASP A C 1
ATOM 714 O O . ASP A 1 88 ? 3.989 -10.323 -20.244 1.00 31.58 88 ASP A O 1
ATOM 718 N N . ASP A 1 89 ? 4.605 -12.458 -19.835 1.00 41.25 89 ASP A N 1
ATOM 719 C CA . ASP A 1 89 ? 5.261 -12.382 -18.533 1.00 41.25 89 ASP A CA 1
ATOM 720 C C . ASP A 1 89 ? 6.730 -11.921 -18.664 1.00 41.25 89 ASP A C 1
ATOM 722 O O . ASP A 1 89 ? 7.362 -12.084 -19.703 1.00 41.25 89 ASP A O 1
ATOM 726 N N . ASP A 1 90 ? 7.273 -11.444 -17.543 1.00 37.34 90 ASP A N 1
ATOM 727 C CA . ASP A 1 90 ? 8.690 -11.184 -17.246 1.00 37.34 90 ASP A CA 1
ATOM 728 C C . ASP A 1 90 ? 9.315 -9.846 -17.701 1.00 37.34 90 ASP A C 1
ATOM 730 O O . ASP A 1 90 ? 10.013 -9.722 -18.705 1.00 37.34 90 ASP A O 1
ATOM 734 N N . SER A 1 91 ? 9.179 -8.836 -16.834 1.00 34.91 91 SER A N 1
ATOM 735 C CA . SER A 1 91 ? 10.125 -7.718 -16.744 1.00 34.91 91 SER A CA 1
ATOM 736 C C . SER A 1 91 ? 10.865 -7.781 -15.407 1.00 34.91 91 SER A C 1
ATOM 738 O O . SER A 1 91 ? 10.568 -7.059 -14.452 1.00 34.91 91 SER A O 1
ATOM 740 N N . THR A 1 92 ? 11.848 -8.673 -15.317 1.00 35.84 92 THR A N 1
ATOM 741 C CA . THR A 1 92 ? 12.902 -8.594 -14.305 1.00 35.84 92 THR A CA 1
ATOM 742 C C . THR A 1 92 ? 14.106 -7.854 -14.889 1.00 35.84 92 THR A C 1
ATOM 744 O O . THR A 1 92 ? 14.886 -8.384 -15.673 1.00 35.84 92 THR A O 1
ATOM 747 N N . THR A 1 93 ? 14.286 -6.585 -14.508 1.00 37.88 93 THR A N 1
ATOM 748 C CA . THR A 1 93 ? 15.527 -5.861 -14.823 1.00 37.88 93 THR A CA 1
ATOM 749 C C . THR A 1 93 ? 16.640 -6.384 -13.914 1.00 37.88 93 THR A C 1
ATOM 751 O O . THR A 1 93 ? 16.753 -5.984 -12.756 1.00 37.88 93 THR A O 1
ATOM 754 N N . VAL A 1 94 ? 17.455 -7.305 -14.426 1.00 33.06 94 VAL A N 1
ATOM 755 C CA . VAL A 1 94 ? 18.714 -7.714 -13.795 1.00 33.06 94 VAL A CA 1
ATOM 756 C C . VAL A 1 94 ? 19.736 -6.601 -14.017 1.00 33.06 94 VAL A C 1
ATOM 758 O O . VAL A 1 94 ? 20.244 -6.422 -15.121 1.00 33.06 94 VAL A O 1
ATOM 761 N N . VAL A 1 95 ? 20.045 -5.836 -12.968 1.00 41.69 95 VAL A N 1
ATOM 762 C CA . VAL A 1 95 ? 21.183 -4.909 -12.980 1.00 41.69 95 VAL A CA 1
ATOM 763 C C . VAL A 1 95 ? 22.453 -5.738 -12.800 1.00 41.69 95 VAL A C 1
ATOM 765 O O . VAL A 1 95 ? 22.701 -6.306 -11.737 1.00 41.69 95 VAL A O 1
ATOM 768 N N . GLY A 1 96 ? 23.241 -5.850 -13.868 1.00 32.97 96 GLY A N 1
ATOM 769 C CA . GLY A 1 96 ? 24.544 -6.501 -13.841 1.00 32.97 96 GLY A CA 1
ATOM 770 C C . GLY A 1 96 ? 25.501 -5.772 -12.899 1.00 32.97 96 GLY A C 1
ATOM 771 O O . GLY A 1 96 ? 25.819 -4.601 -13.091 1.00 32.97 96 GLY A O 1
ATOM 772 N N . THR A 1 97 ? 25.987 -6.479 -11.882 1.00 35.41 97 THR A N 1
ATOM 773 C CA . THR A 1 97 ? 27.082 -6.034 -11.019 1.00 35.41 97 THR A CA 1
ATOM 774 C C . THR A 1 97 ? 28.399 -6.086 -11.792 1.00 35.41 97 THR A C 1
ATOM 776 O O . THR A 1 97 ? 29.000 -7.155 -11.897 1.00 35.41 97 THR A O 1
ATOM 779 N N . ASN A 1 98 ? 28.882 -4.949 -12.294 1.00 39.06 98 ASN A N 1
ATOM 780 C CA . ASN A 1 98 ? 30.281 -4.808 -12.697 1.00 39.06 98 ASN A CA 1
ATOM 781 C C . ASN A 1 98 ? 31.032 -3.973 -11.654 1.00 39.06 98 ASN A C 1
ATOM 783 O O . ASN A 1 98 ? 30.615 -2.882 -11.276 1.00 39.06 98 ASN A O 1
ATOM 787 N N . GLY A 1 99 ? 32.099 -4.578 -11.129 1.00 34.78 99 GLY A N 1
ATOM 788 C CA . GLY A 1 99 ? 32.811 -4.176 -9.922 1.00 34.78 99 GLY A CA 1
ATOM 789 C C . GLY A 1 99 ? 33.427 -2.779 -9.949 1.00 34.78 99 GLY A C 1
ATOM 790 O O . GLY A 1 99 ? 33.854 -2.264 -10.980 1.00 34.78 99 GLY A O 1
ATOM 791 N N . GLY A 1 100 ? 33.501 -2.195 -8.753 1.00 40.28 100 GLY A N 1
ATOM 792 C CA . GLY A 1 100 ? 34.024 -0.860 -8.520 1.00 40.28 100 GLY A CA 1
ATOM 793 C C . GLY A 1 100 ? 35.511 -0.686 -8.826 1.00 40.28 100 GLY A C 1
ATOM 794 O O . GLY A 1 100 ? 36.324 -1.603 -8.692 1.00 40.28 100 GLY A O 1
ATOM 795 N N . LYS A 1 101 ? 35.863 0.562 -9.138 1.00 38.09 101 LYS A N 1
ATOM 796 C CA . LYS A 1 101 ? 37.186 1.140 -8.896 1.00 38.09 101 LYS A CA 1
ATOM 797 C C . LYS A 1 101 ? 37.005 2.556 -8.351 1.00 38.09 101 LYS A C 1
ATOM 799 O O . LYS A 1 101 ? 36.386 3.394 -8.994 1.00 38.09 101 LYS A O 1
ATOM 804 N N . ASN A 1 102 ? 37.550 2.786 -7.156 1.00 45.09 102 ASN A N 1
ATOM 805 C CA . ASN A 1 102 ? 37.717 4.102 -6.542 1.00 45.09 102 ASN A CA 1
ATOM 806 C C . ASN A 1 102 ? 38.505 5.027 -7.478 1.00 45.09 102 ASN A C 1
ATOM 808 O O . ASN A 1 102 ? 39.606 4.662 -7.894 1.00 45.09 102 ASN A O 1
ATOM 812 N N . LEU A 1 103 ? 38.002 6.236 -7.730 1.00 42.69 103 LEU A N 1
ATOM 813 C CA . LEU A 1 103 ? 38.783 7.324 -8.316 1.00 42.69 103 LEU A CA 1
ATOM 814 C C . LEU A 1 103 ? 38.767 8.510 -7.351 1.00 42.69 103 LEU A C 1
ATOM 816 O O . LEU A 1 103 ? 37.746 9.144 -7.108 1.00 42.69 103 LEU A O 1
ATOM 820 N N . HIS A 1 104 ? 39.933 8.752 -6.754 1.00 37.22 104 HIS A N 1
ATOM 821 C CA . HIS A 1 104 ? 40.224 9.927 -5.949 1.00 37.22 104 HIS A CA 1
ATOM 822 C C . HIS A 1 104 ? 40.126 11.184 -6.819 1.00 37.22 104 HIS A C 1
ATOM 824 O O . HIS A 1 104 ? 40.856 11.316 -7.800 1.00 37.22 104 HIS A O 1
ATOM 830 N N . ALA A 1 105 ? 39.274 12.127 -6.418 1.00 45.53 105 ALA A N 1
ATOM 831 C CA . ALA A 1 105 ? 39.249 13.470 -6.976 1.00 45.53 105 ALA A CA 1
ATOM 832 C C . ALA A 1 105 ? 40.557 14.199 -6.618 1.00 45.53 105 ALA A C 1
ATOM 834 O O . ALA A 1 105 ? 40.778 14.599 -5.474 1.00 45.53 105 ALA A O 1
ATOM 835 N N . SER A 1 106 ? 41.437 14.348 -7.604 1.00 40.00 106 SER A N 1
ATOM 836 C CA . SER A 1 106 ? 42.611 15.216 -7.555 1.00 40.00 106 SER A CA 1
ATOM 837 C C . SER A 1 106 ? 42.347 16.392 -8.483 1.00 40.00 106 SER A C 1
ATOM 839 O O . SER A 1 106 ? 42.205 16.208 -9.689 1.00 40.00 106 SER A O 1
ATOM 841 N N . GLY A 1 107 ? 42.273 17.593 -7.913 1.00 45.41 107 GLY A N 1
ATOM 842 C CA . GLY A 1 107 ? 41.978 18.814 -8.649 1.00 45.41 107 GLY A CA 1
ATOM 843 C C . GLY A 1 107 ? 43.011 19.150 -9.726 1.00 45.41 107 GLY A C 1
ATOM 844 O O . GLY A 1 107 ? 44.216 19.021 -9.521 1.00 45.41 107 GLY A O 1
ATOM 845 N N . SER A 1 108 ? 42.519 19.669 -10.847 1.00 37.28 108 SER A N 1
ATOM 846 C CA . SER A 1 108 ? 43.279 20.518 -11.759 1.00 37.28 108 SER A CA 1
ATOM 847 C C . SER A 1 108 ? 42.307 21.471 -12.449 1.00 37.28 108 SER A C 1
ATOM 849 O O . SER A 1 108 ? 41.346 21.044 -13.077 1.00 37.28 108 SER A O 1
ATOM 851 N N . HIS A 1 109 ? 42.533 22.770 -12.265 1.00 49.41 109 HIS A N 1
ATOM 852 C CA . HIS A 1 109 ? 41.772 23.838 -12.903 1.00 49.41 109 HIS A CA 1
ATOM 853 C C . HIS A 1 109 ? 42.179 23.936 -14.380 1.00 49.41 109 HIS A C 1
ATOM 855 O O . HIS A 1 109 ? 43.304 24.331 -14.683 1.00 49.41 109 HIS A O 1
ATOM 861 N N . GLY A 1 110 ? 41.263 23.622 -15.294 1.00 39.53 110 GLY A N 1
ATOM 862 C CA . GLY A 1 110 ? 41.427 23.849 -16.728 1.00 39.53 110 GLY A CA 1
ATOM 863 C C . GLY A 1 110 ? 40.095 23.666 -17.450 1.00 39.53 110 GLY A C 1
ATOM 864 O O . GLY A 1 110 ? 39.462 22.636 -17.280 1.00 39.53 110 GLY A O 1
ATOM 865 N N . ASN A 1 111 ? 39.678 24.676 -18.219 1.00 44.97 111 ASN A N 1
ATOM 866 C CA . ASN A 1 111 ? 38.413 24.765 -18.963 1.00 44.97 111 ASN A CA 1
ATOM 867 C C . ASN A 1 111 ? 38.196 23.595 -19.953 1.00 44.97 111 ASN A C 1
ATOM 869 O O . ASN A 1 111 ? 38.387 23.767 -21.155 1.00 44.97 111 ASN A O 1
ATOM 873 N N . ASN A 1 112 ? 37.777 22.429 -19.458 1.00 45.94 112 ASN A N 1
ATOM 874 C CA . ASN A 1 112 ? 37.362 21.251 -20.231 1.00 45.94 112 ASN A CA 1
ATOM 875 C C . ASN A 1 112 ? 35.986 20.727 -19.766 1.00 45.94 112 ASN A C 1
ATOM 877 O O . ASN A 1 112 ? 35.672 19.551 -19.938 1.00 45.94 112 ASN A O 1
ATOM 881 N N . ASP A 1 113 ? 35.134 21.610 -19.232 1.00 51.56 113 ASP A N 1
ATOM 882 C CA . ASP A 1 113 ? 33.846 21.264 -18.601 1.00 51.56 113 ASP A CA 1
ATOM 883 C C . ASP A 1 113 ? 32.863 20.508 -19.519 1.00 51.56 113 ASP A C 1
ATOM 885 O O . ASP A 1 113 ? 31.902 19.899 -19.048 1.00 51.56 113 ASP A O 1
ATOM 889 N N . ILE A 1 114 ? 33.084 20.530 -20.838 1.00 49.00 114 ILE A N 1
ATOM 890 C CA . ILE A 1 114 ? 32.248 19.812 -21.807 1.00 49.00 114 ILE A CA 1
ATOM 891 C C . ILE A 1 114 ? 32.608 18.322 -21.874 1.00 49.00 114 ILE A C 1
ATOM 893 O O . ILE A 1 114 ? 31.696 17.510 -21.955 1.00 49.00 114 ILE A O 1
ATOM 897 N N . TYR A 1 115 ? 33.888 17.940 -21.798 1.00 47.62 115 TYR A N 1
ATOM 898 C CA . TYR A 1 115 ? 34.299 16.532 -21.930 1.00 47.62 115 TYR A CA 1
ATOM 899 C C . TYR A 1 115 ? 34.225 15.754 -20.605 1.00 47.62 115 TYR A C 1
ATOM 901 O O . TYR A 1 115 ? 33.950 14.557 -20.633 1.00 47.62 115 TYR A O 1
ATOM 909 N N . ASP A 1 116 ? 34.360 16.428 -19.456 1.00 53.72 116 ASP A N 1
ATOM 910 C CA . ASP A 1 116 ? 34.212 15.805 -18.127 1.00 53.72 116 ASP A CA 1
ATOM 911 C C . ASP A 1 116 ? 32.752 15.431 -17.801 1.00 53.72 116 ASP A C 1
ATOM 913 O O . ASP A 1 116 ? 32.496 14.484 -17.056 1.00 53.72 116 ASP A O 1
ATOM 917 N N . ASN A 1 117 ? 31.770 16.118 -18.398 1.00 56.69 117 ASN A N 1
ATOM 918 C CA . ASN A 1 117 ? 30.351 15.789 -18.216 1.00 56.69 117 ASN A CA 1
ATOM 919 C C . ASN A 1 117 ? 29.939 14.474 -18.898 1.00 56.69 117 ASN A C 1
ATOM 921 O O . ASN A 1 117 ? 28.984 13.831 -18.464 1.00 56.69 117 ASN A O 1
ATOM 925 N N . PHE A 1 118 ? 30.653 14.044 -19.942 1.00 61.25 118 PHE A N 1
ATOM 926 C CA . PHE A 1 118 ? 30.301 12.828 -20.680 1.00 61.25 118 PHE A CA 1
ATOM 927 C C . PHE A 1 118 ? 30.751 11.545 -19.978 1.00 61.25 118 PHE A C 1
ATOM 929 O O . PHE A 1 118 ? 30.066 10.527 -20.072 1.00 61.25 118 PHE A O 1
ATOM 936 N N . ASP A 1 119 ? 31.851 11.578 -19.224 1.00 66.12 119 ASP A N 1
ATOM 937 C CA . ASP A 1 119 ? 32.261 10.423 -18.417 1.00 66.12 119 ASP A CA 1
ATOM 938 C C . ASP A 1 119 ? 31.319 10.184 -17.223 1.00 66.12 119 ASP A C 1
ATOM 940 O O . ASP A 1 119 ? 31.159 9.042 -16.791 1.00 66.12 119 ASP A O 1
ATOM 944 N N . LEU A 1 120 ? 30.618 11.224 -16.754 1.00 68.75 120 LEU A N 1
ATOM 945 C CA . LEU A 1 120 ? 29.573 11.109 -15.728 1.00 68.75 120 LEU A CA 1
ATOM 946 C C . LEU A 1 120 ? 28.305 10.399 -16.225 1.00 68.75 120 LEU A C 1
ATOM 948 O O . LEU A 1 120 ? 27.567 9.851 -15.412 1.00 68.75 120 LEU A O 1
ATOM 952 N N . LEU A 1 121 ? 28.033 10.388 -17.535 1.00 73.38 121 LEU A N 1
ATOM 953 C CA . LEU A 1 121 ? 26.879 9.669 -18.090 1.00 73.38 121 LEU A CA 1
ATOM 954 C C . LEU A 1 121 ? 27.117 8.156 -18.144 1.00 73.38 121 LEU A C 1
ATOM 956 O O . LEU A 1 121 ? 26.169 7.392 -17.982 1.00 73.38 121 LEU A O 1
ATOM 960 N N . LYS A 1 122 ? 28.376 7.726 -18.310 1.00 74.06 122 LYS A N 1
ATOM 961 C CA . LYS A 1 122 ? 28.772 6.308 -18.395 1.00 74.06 122 LYS A CA 1
ATOM 962 C C . LYS A 1 122 ? 28.632 5.557 -17.073 1.00 74.06 122 LYS A C 1
ATOM 964 O O . LYS A 1 122 ? 28.637 4.327 -17.063 1.00 74.06 122 LYS A O 1
ATOM 969 N N . THR A 1 123 ? 28.563 6.272 -15.956 1.00 85.50 123 THR A N 1
ATOM 970 C CA . THR A 1 123 ? 28.387 5.682 -14.632 1.00 85.50 123 THR A CA 1
ATOM 971 C C . THR A 1 123 ? 26.962 5.909 -14.148 1.00 85.50 123 THR A C 1
ATOM 973 O O . THR A 1 123 ? 26.355 6.954 -14.371 1.00 85.50 123 THR A O 1
ATOM 976 N N . VAL A 1 124 ? 26.394 4.896 -13.490 1.00 88.31 124 VAL A N 1
ATOM 977 C CA . VAL A 1 124 ? 25.086 5.040 -12.848 1.00 88.31 124 VAL A CA 1
ATOM 978 C C . VAL A 1 124 ? 25.222 6.084 -11.735 1.00 88.31 124 VAL A C 1
ATOM 980 O O . VAL A 1 124 ? 26.106 5.923 -10.888 1.00 88.31 124 VAL A O 1
ATOM 983 N N . PRO A 1 125 ? 24.366 7.122 -11.691 1.00 92.56 125 PRO A N 1
ATOM 984 C CA . PRO A 1 125 ? 24.390 8.102 -10.618 1.00 92.56 125 PRO A CA 1
ATOM 985 C C . PRO A 1 125 ? 24.312 7.420 -9.252 1.00 92.56 125 PRO A C 1
ATOM 987 O O . PRO A 1 125 ? 23.517 6.498 -9.067 1.00 92.56 125 PRO A O 1
ATOM 990 N N . GLU A 1 126 ? 25.094 7.900 -8.282 1.00 93.19 126 GLU A N 1
ATOM 991 C CA . GLU A 1 126 ? 25.235 7.264 -6.960 1.00 93.19 126 GLU A CA 1
ATOM 992 C C . GLU A 1 126 ? 23.887 6.997 -6.276 1.00 93.19 126 GLU A C 1
ATOM 994 O O . GLU A 1 126 ? 23.699 5.957 -5.654 1.00 93.19 126 GLU A O 1
ATOM 999 N N . LEU A 1 127 ? 22.918 7.900 -6.456 1.00 93.31 127 LEU A N 1
ATOM 1000 C CA . LEU A 1 127 ? 21.561 7.754 -5.930 1.00 93.31 127 LEU A CA 1
ATOM 1001 C C . LEU A 1 127 ? 20.845 6.494 -6.444 1.00 93.31 127 LEU A C 1
ATOM 1003 O O . LEU A 1 127 ? 20.118 5.859 -5.686 1.00 93.31 127 LEU A O 1
ATOM 1007 N N . PHE A 1 128 ? 21.026 6.149 -7.721 1.00 94.00 128 PHE A N 1
ATOM 1008 C CA . PHE A 1 128 ? 20.404 4.978 -8.348 1.00 94.00 128 PHE A CA 1
ATOM 1009 C C . PHE A 1 128 ? 21.260 3.715 -8.205 1.00 94.00 128 PHE A C 1
ATOM 1011 O O . PHE A 1 128 ? 20.736 2.613 -8.334 1.00 94.00 128 PHE A O 1
ATOM 1018 N N . ALA A 1 129 ? 22.559 3.869 -7.934 1.00 93.12 129 ALA A N 1
ATOM 1019 C CA . ALA A 1 129 ? 23.467 2.768 -7.617 1.00 93.12 129 ALA A CA 1
ATOM 1020 C C . ALA A 1 129 ? 23.377 2.318 -6.143 1.00 93.12 129 ALA A C 1
ATOM 1022 O O . ALA A 1 129 ? 23.893 1.258 -5.786 1.00 93.12 129 ALA A O 1
ATOM 1023 N N . ASP A 1 130 ? 22.749 3.116 -5.274 1.00 95.56 130 ASP A N 1
ATOM 1024 C CA . ASP A 1 130 ? 22.586 2.793 -3.860 1.00 95.56 130 ASP A CA 1
ATOM 1025 C C . ASP A 1 130 ? 21.613 1.623 -3.636 1.00 95.56 130 ASP A C 1
ATOM 1027 O O . ASP A 1 130 ? 20.529 1.555 -4.211 1.00 95.56 130 ASP A O 1
ATOM 1031 N N . SER A 1 131 ? 21.943 0.734 -2.695 1.00 95.62 131 SER A N 1
ATOM 1032 C CA . SER A 1 131 ? 21.088 -0.417 -2.344 1.00 95.62 131 SER A CA 1
ATOM 1033 C C . SER A 1 131 ? 19.690 -0.030 -1.826 1.00 95.62 131 SER A C 1
ATOM 1035 O O . SER A 1 131 ? 18.775 -0.858 -1.783 1.00 95.62 131 SER A O 1
ATOM 1037 N N . GLY A 1 132 ? 19.516 1.210 -1.367 1.00 94.69 132 GLY A N 1
ATOM 1038 C CA . GLY A 1 132 ? 18.241 1.796 -0.982 1.00 94.69 132 GLY A CA 1
ATOM 1039 C C . GLY A 1 132 ? 17.304 1.997 -2.169 1.00 94.69 132 GLY A C 1
ATOM 1040 O O . GLY A 1 132 ? 16.098 1.829 -1.994 1.00 94.69 132 GLY A O 1
ATOM 1041 N N . TRP A 1 133 ? 17.833 2.263 -3.367 1.00 95.00 133 TRP A N 1
ATOM 1042 C CA . TRP A 1 133 ? 17.052 2.339 -4.601 1.00 95.00 133 TRP A CA 1
ATOM 1043 C C . TRP A 1 133 ? 16.402 0.992 -4.931 1.00 95.00 133 TRP A C 1
ATOM 1045 O O . TRP A 1 133 ? 15.189 0.917 -5.131 1.00 95.00 133 TRP A O 1
ATOM 1055 N N . ASP A 1 134 ? 17.171 -0.097 -4.879 1.00 92.62 134 ASP A N 1
ATOM 1056 C CA . ASP A 1 134 ? 16.651 -1.451 -5.114 1.00 92.62 134 ASP A CA 1
ATOM 1057 C C . ASP A 1 134 ? 15.583 -1.838 -4.085 1.00 92.62 134 ASP A C 1
ATOM 1059 O O . ASP A 1 134 ? 14.539 -2.405 -4.419 1.00 92.62 134 ASP A O 1
ATOM 1063 N N . LYS A 1 135 ? 15.813 -1.497 -2.811 1.00 93.75 135 LYS A N 1
ATOM 1064 C CA . LYS A 1 135 ? 14.843 -1.743 -1.733 1.00 93.75 135 LYS A CA 1
ATOM 1065 C C . LYS A 1 135 ? 13.563 -0.937 -1.914 1.00 93.75 135 LYS A C 1
ATOM 1067 O O . LYS A 1 135 ? 12.491 -1.473 -1.651 1.00 93.75 135 LYS A O 1
ATOM 1072 N N . LEU A 1 136 ? 13.668 0.321 -2.344 1.00 92.75 136 LEU A N 1
ATOM 1073 C CA . LEU A 1 136 ? 12.517 1.184 -2.603 1.00 92.75 136 LEU A CA 1
ATOM 1074 C C . LEU A 1 136 ? 11.646 0.611 -3.729 1.00 92.75 136 LEU A C 1
ATOM 1076 O O . LEU A 1 136 ? 10.426 0.569 -3.599 1.00 92.75 136 LEU A O 1
ATOM 1080 N N . ASN A 1 137 ? 12.275 0.109 -4.793 1.00 91.56 137 ASN A N 1
ATOM 1081 C CA . ASN A 1 137 ? 11.574 -0.465 -5.941 1.00 91.56 137 ASN A CA 1
ATOM 1082 C C . ASN A 1 137 ? 11.066 -1.902 -5.695 1.00 91.56 137 ASN A C 1
ATOM 1084 O O . ASN A 1 137 ? 10.182 -2.383 -6.404 1.00 91.56 137 ASN A O 1
ATOM 1088 N N . SER A 1 138 ? 11.552 -2.587 -4.655 1.00 93.69 138 SER A N 1
ATOM 1089 C CA . SER A 1 138 ? 11.095 -3.927 -4.268 1.00 93.69 138 SER A CA 1
ATOM 1090 C C . SER A 1 138 ? 9.891 -3.878 -3.317 1.00 93.69 138 SER A C 1
ATOM 1092 O O . SER A 1 138 ? 9.999 -3.998 -2.093 1.00 93.69 138 SER A O 1
ATOM 1094 N N . THR A 1 139 ? 8.693 -3.727 -3.887 1.00 94.62 139 THR A N 1
ATOM 1095 C CA . THR A 1 139 ? 7.449 -3.675 -3.103 1.00 94.62 139 THR A CA 1
ATOM 1096 C C . THR A 1 139 ? 7.025 -5.071 -2.624 1.00 94.62 139 THR A C 1
ATOM 1098 O O . THR A 1 139 ? 6.435 -5.861 -3.365 1.00 94.62 139 THR A O 1
ATOM 1101 N N . ILE A 1 140 ? 7.302 -5.382 -1.352 1.00 95.81 140 ILE A N 1
ATOM 1102 C CA . ILE A 1 140 ? 6.904 -6.651 -0.707 1.00 95.81 140 ILE A CA 1
ATOM 1103 C C . ILE A 1 140 ? 5.414 -6.681 -0.351 1.00 95.81 140 ILE A C 1
ATOM 1105 O O . ILE A 1 140 ? 4.796 -7.741 -0.388 1.00 95.81 140 ILE A O 1
ATOM 1109 N N . ILE A 1 141 ? 4.824 -5.543 0.009 1.00 96.19 141 ILE A N 1
ATOM 1110 C CA . ILE A 1 141 ? 3.393 -5.426 0.313 1.00 96.19 141 ILE A CA 1
ATOM 1111 C C . ILE A 1 141 ? 2.806 -4.426 -0.675 1.00 96.19 141 ILE A C 1
ATOM 1113 O O . ILE A 1 141 ? 2.856 -3.222 -0.441 1.00 96.19 141 ILE A O 1
ATOM 1117 N N . SER A 1 142 ? 2.277 -4.928 -1.789 1.00 96.94 142 SER A N 1
ATOM 1118 C CA . SER A 1 142 ? 1.570 -4.098 -2.761 1.00 96.94 142 SER A CA 1
ATOM 1119 C C . SER A 1 142 ? 0.088 -4.090 -2.423 1.00 96.94 142 SER A C 1
ATOM 1121 O O . SER A 1 142 ? -0.516 -5.152 -2.268 1.00 96.94 142 SER A O 1
ATOM 1123 N N . THR A 1 143 ? -0.503 -2.905 -2.275 1.00 97.25 143 THR A N 1
ATOM 1124 C CA . THR A 1 143 ? -1.897 -2.748 -1.838 1.00 97.25 143 THR A CA 1
ATOM 1125 C C . THR A 1 143 ? -2.683 -1.855 -2.780 1.00 97.25 143 THR A C 1
ATOM 1127 O O . THR A 1 143 ? -2.168 -0.821 -3.198 1.00 97.25 143 THR A O 1
ATOM 1130 N N . SER A 1 144 ? -3.950 -2.179 -3.026 1.00 95.31 144 SER A N 1
ATOM 1131 C CA . SER A 1 144 ? -4.854 -1.309 -3.778 1.00 95.31 144 SER A CA 1
ATOM 1132 C C . SER A 1 144 ? -6.282 -1.370 -3.235 1.00 95.31 144 SER A C 1
ATOM 1134 O O . SER A 1 144 ? -6.784 -2.440 -2.882 1.00 95.31 144 SER A O 1
ATOM 1136 N N . ASN A 1 145 ? -6.914 -0.199 -3.156 1.00 94.31 145 ASN A N 1
ATOM 1137 C CA . ASN A 1 145 ? -8.310 -0.033 -2.770 1.00 94.31 145 ASN A CA 1
ATOM 1138 C C . ASN A 1 145 ? -9.181 0.076 -4.020 1.00 94.31 145 ASN A C 1
ATOM 1140 O O . ASN A 1 145 ? -8.850 0.838 -4.929 1.00 94.31 145 ASN A O 1
ATOM 1144 N N . CYS A 1 146 ? -10.343 -0.572 -4.017 1.00 89.44 146 CYS A N 1
ATOM 1145 C CA . CYS A 1 146 ? -11.406 -0.251 -4.957 1.00 89.44 146 CYS A CA 1
ATOM 1146 C C . CYS A 1 146 ? -12.614 0.322 -4.209 1.00 89.44 146 CYS A C 1
ATOM 1148 O O . CYS A 1 146 ? -13.314 -0.389 -3.493 1.00 89.44 146 CYS A O 1
ATOM 1150 N N . GLY A 1 147 ? -12.879 1.617 -4.398 1.00 81.19 147 GLY A N 1
ATOM 1151 C CA . GLY A 1 147 ? -13.958 2.339 -3.717 1.00 81.19 147 GLY A CA 1
ATOM 1152 C C . GLY A 1 147 ? -15.366 2.084 -4.266 1.00 81.19 147 GLY A C 1
ATOM 1153 O O . GLY A 1 147 ? -16.248 2.892 -4.006 1.00 81.19 147 GLY A O 1
ATOM 1154 N N . ASN A 1 148 ? -15.588 1.024 -5.051 1.00 83.56 148 ASN A N 1
ATOM 1155 C CA . ASN A 1 148 ? -16.905 0.695 -5.600 1.00 83.56 148 ASN A CA 1
ATOM 1156 C C . ASN A 1 148 ? -17.625 -0.327 -4.695 1.00 83.56 148 ASN A C 1
ATOM 1158 O O . ASN A 1 148 ? -17.259 -1.507 -4.720 1.00 83.56 148 ASN A O 1
ATOM 1162 N N . PRO A 1 149 ? -18.680 0.067 -3.950 1.00 77.06 149 PRO A N 1
ATOM 1163 C CA . PRO A 1 149 ? -19.390 -0.831 -3.033 1.00 77.06 149 PRO A CA 1
ATOM 1164 C C . PRO A 1 149 ? -20.083 -2.007 -3.732 1.00 77.06 149 PRO A C 1
ATOM 1166 O O . PRO A 1 149 ? -20.340 -3.034 -3.102 1.00 77.06 149 PRO A O 1
ATOM 1169 N N . SER A 1 150 ? -20.361 -1.872 -5.034 1.00 85.62 150 SER A N 1
ATOM 1170 C CA . SER A 1 150 ? -21.007 -2.906 -5.852 1.00 85.62 150 SER A CA 1
ATOM 1171 C C . SER A 1 150 ? -20.085 -4.094 -6.123 1.00 85.62 150 SER A C 1
ATOM 1173 O O . SER A 1 150 ? -20.553 -5.174 -6.483 1.00 85.62 150 SER A O 1
ATOM 1175 N N . LEU A 1 151 ? -18.770 -3.922 -5.951 1.00 86.69 151 LEU A N 1
ATOM 1176 C CA . LEU A 1 151 ? -17.815 -5.001 -6.140 1.00 86.69 151 LEU A CA 1
ATOM 1177 C C . LEU A 1 151 ? -17.761 -5.904 -4.904 1.00 86.69 151 LEU A C 1
ATOM 1179 O O . LEU A 1 151 ? -17.653 -5.478 -3.749 1.00 86.69 151 LEU A O 1
ATOM 1183 N N . ARG A 1 152 ? -17.828 -7.212 -5.161 1.00 84.50 152 ARG A N 1
ATOM 1184 C CA . ARG A 1 152 ? -17.691 -8.228 -4.114 1.00 84.50 152 ARG A CA 1
ATOM 1185 C C . ARG A 1 152 ? -16.231 -8.459 -3.740 1.00 84.50 152 ARG A C 1
ATOM 1187 O O . ARG A 1 152 ? -15.934 -8.596 -2.558 1.00 84.50 152 ARG A O 1
ATOM 1194 N N . LEU A 1 153 ? -15.359 -8.539 -4.740 1.00 87.31 153 LEU A N 1
ATOM 1195 C CA . LEU A 1 153 ? -13.944 -8.851 -4.588 1.00 87.31 153 LEU A CA 1
ATOM 1196 C C . LEU A 1 153 ? -13.153 -8.171 -5.707 1.00 87.31 153 LEU A C 1
ATOM 1198 O O . LEU A 1 153 ? -13.630 -8.073 -6.834 1.00 87.31 153 LEU A O 1
ATOM 1202 N N . PHE A 1 154 ? -11.942 -7.745 -5.382 1.00 92.50 154 PHE A N 1
ATOM 1203 C CA . PHE A 1 154 ? -10.936 -7.257 -6.314 1.00 92.50 154 PHE A CA 1
ATOM 1204 C C . PHE A 1 154 ? -9.580 -7.770 -5.826 1.00 92.50 154 PHE A C 1
ATOM 1206 O O . PHE A 1 154 ? -9.345 -7.816 -4.618 1.00 92.50 154 PHE A O 1
ATOM 1213 N N . GLY A 1 155 ? -8.705 -8.166 -6.745 1.00 93.50 155 GLY A N 1
ATOM 1214 C CA . GLY A 1 155 ? -7.388 -8.694 -6.423 1.00 93.50 155 GLY A CA 1
ATOM 1215 C C . GLY A 1 155 ? -6.458 -8.632 -7.625 1.00 93.50 155 GLY A C 1
ATOM 1216 O O . GLY A 1 155 ? -6.903 -8.520 -8.763 1.00 93.50 155 GLY A O 1
ATOM 1217 N N . PHE A 1 156 ? -5.164 -8.695 -7.347 1.00 96.31 156 PHE A N 1
ATOM 1218 C CA . PHE A 1 156 ? -4.093 -8.689 -8.338 1.00 96.31 156 PHE A CA 1
ATOM 1219 C C . PHE A 1 156 ? -2.928 -9.538 -7.813 1.00 96.31 156 PHE A C 1
ATOM 1221 O O . PHE A 1 156 ? -2.869 -9.830 -6.613 1.00 96.31 156 PHE A O 1
ATOM 1228 N N . GLY A 1 157 ? -2.035 -9.976 -8.703 1.00 96.38 157 GLY A N 1
ATOM 1229 C CA . GLY A 1 157 ? -0.840 -10.752 -8.351 1.00 96.38 157 GLY A CA 1
ATOM 1230 C C . GLY A 1 157 ? 0.187 -9.948 -7.535 1.00 96.38 157 GLY A C 1
ATOM 1231 O O . GLY A 1 157 ? 0.111 -8.723 -7.472 1.00 96.38 157 GLY A O 1
ATOM 1232 N N . PRO A 1 158 ? 1.170 -10.595 -6.890 1.00 96.50 158 PRO A N 1
ATOM 1233 C CA . PRO A 1 158 ? 2.277 -9.873 -6.268 1.00 96.50 158 PRO A CA 1
ATOM 1234 C C . PRO A 1 158 ? 3.142 -9.175 -7.334 1.00 96.50 158 PRO A C 1
ATOM 1236 O O . PRO A 1 158 ? 3.428 -9.755 -8.374 1.00 96.50 158 PRO A O 1
ATOM 1239 N N . VAL A 1 159 ? 3.611 -7.955 -7.047 1.00 95.38 159 VAL A N 1
ATOM 1240 C CA . VAL A 1 159 ? 4.490 -7.166 -7.949 1.00 95.38 159 VAL A CA 1
ATOM 1241 C C . VAL A 1 159 ? 5.982 -7.465 -7.765 1.00 95.38 159 VAL A C 1
ATOM 1243 O O . VAL A 1 159 ? 6.833 -6.890 -8.429 1.00 95.38 159 VAL A O 1
ATOM 1246 N N . SER A 1 160 ? 6.313 -8.337 -6.816 1.00 92.81 160 SER A N 1
ATOM 1247 C CA . SER A 1 160 ? 7.669 -8.815 -6.571 1.00 92.81 160 SER A CA 1
ATOM 1248 C C . SER A 1 160 ? 7.632 -10.316 -6.302 1.00 92.81 160 SER A C 1
ATOM 1250 O O . SER A 1 160 ? 6.663 -10.834 -5.738 1.00 92.81 160 SER A O 1
ATOM 1252 N N . ALA A 1 161 ? 8.698 -11.033 -6.670 1.00 91.06 161 ALA A N 1
ATOM 1253 C CA . ALA A 1 161 ? 8.771 -12.491 -6.516 1.00 91.06 161 ALA A CA 1
ATOM 1254 C C . ALA A 1 161 ? 8.515 -12.955 -5.067 1.00 91.06 161 ALA A C 1
ATOM 1256 O O . ALA A 1 161 ? 7.880 -13.984 -4.825 1.00 91.06 161 ALA A O 1
ATOM 1257 N N . ASN A 1 162 ? 8.960 -12.147 -4.101 1.00 91.62 162 ASN A N 1
ATOM 1258 C CA . ASN A 1 162 ? 8.802 -12.381 -2.669 1.00 91.62 162 ASN A CA 1
ATOM 1259 C C . ASN A 1 162 ? 7.705 -11.504 -2.042 1.00 91.62 162 ASN A C 1
ATOM 1261 O O . ASN A 1 162 ? 7.750 -11.249 -0.838 1.00 91.62 162 ASN A O 1
ATOM 1265 N N . GLY A 1 163 ? 6.738 -11.022 -2.821 1.00 95.50 163 GLY A N 1
ATOM 1266 C CA . GLY A 1 163 ? 5.722 -10.075 -2.368 1.00 95.50 163 GLY A CA 1
ATOM 1267 C C . GLY A 1 163 ? 4.336 -10.665 -2.103 1.00 95.50 163 GLY A C 1
ATOM 1268 O O . GLY A 1 163 ? 4.073 -11.854 -2.302 1.00 95.50 163 GLY A O 1
ATOM 1269 N N . PHE A 1 164 ? 3.444 -9.777 -1.673 1.00 97.62 164 PHE A N 1
ATOM 1270 C CA . PHE A 1 164 ? 1.998 -9.945 -1.625 1.00 97.62 164 PHE A CA 1
ATOM 1271 C C . PHE A 1 164 ? 1.328 -8.902 -2.525 1.00 97.62 164 PHE A C 1
ATOM 1273 O O . PHE A 1 164 ? 1.718 -7.732 -2.504 1.00 97.62 164 PHE A O 1
ATOM 1280 N N . GLY A 1 165 ? 0.304 -9.315 -3.271 1.00 97.62 165 GLY A N 1
ATOM 1281 C CA . GLY A 1 165 ? -0.674 -8.411 -3.881 1.00 97.62 165 GLY A CA 1
ATOM 1282 C C . GLY A 1 165 ? -1.939 -8.402 -3.031 1.00 97.62 165 GLY A C 1
ATOM 1283 O O . GLY A 1 165 ? -2.502 -9.465 -2.777 1.00 97.62 165 GLY A O 1
ATOM 1284 N N . ILE A 1 166 ? -2.358 -7.238 -2.533 1.00 97.69 166 ILE A N 1
ATOM 1285 C CA . ILE A 1 166 ? -3.481 -7.099 -1.598 1.00 97.69 166 ILE A CA 1
ATOM 1286 C C . ILE A 1 166 ? -4.510 -6.120 -2.164 1.00 97.69 166 ILE A C 1
ATOM 1288 O O . ILE A 1 166 ? -4.332 -4.903 -2.113 1.00 97.69 166 ILE A O 1
ATOM 1292 N N . GLY A 1 167 ? -5.613 -6.653 -2.676 1.00 97.00 167 GLY A N 1
ATOM 1293 C CA . GLY A 1 167 ? -6.793 -5.870 -3.031 1.00 97.00 167 GLY A CA 1
ATOM 1294 C C . GLY A 1 167 ? -7.735 -5.760 -1.837 1.00 97.00 167 GLY A C 1
ATOM 1295 O O . GLY A 1 167 ? -7.983 -6.755 -1.155 1.00 97.00 167 GLY A O 1
ATOM 1296 N N . TYR A 1 168 ? -8.275 -4.573 -1.570 1.00 95.69 168 TYR A N 1
ATOM 1297 C CA . TYR A 1 168 ? -9.290 -4.405 -0.533 1.00 95.69 168 TYR A CA 1
ATOM 1298 C C . TYR A 1 168 ? -10.426 -3.474 -0.952 1.00 95.69 168 TYR A C 1
ATOM 1300 O O . TYR A 1 168 ? -10.274 -2.609 -1.811 1.00 95.69 168 TYR A O 1
ATOM 1308 N N . ILE A 1 169 ? -11.586 -3.689 -0.334 1.00 94.69 169 ILE A N 1
ATOM 1309 C CA . ILE A 1 169 ? -12.790 -2.874 -0.492 1.00 94.69 169 ILE A CA 1
ATOM 1310 C C . ILE A 1 169 ? -13.312 -2.567 0.905 1.00 94.69 169 ILE A C 1
ATOM 1312 O O . ILE A 1 169 ? -13.594 -3.482 1.688 1.00 94.69 169 ILE A O 1
ATOM 1316 N N . LEU A 1 170 ? -13.440 -1.278 1.204 1.00 92.25 170 LEU A N 1
ATOM 1317 C CA . LEU A 1 170 ? -14.070 -0.786 2.423 1.00 92.25 170 LEU A CA 1
ATOM 1318 C C . LEU A 1 170 ? -15.577 -0.642 2.178 1.00 92.25 170 LEU A C 1
ATOM 1320 O O . LEU A 1 170 ? -15.988 0.027 1.232 1.00 92.25 170 LEU A O 1
ATOM 1324 N N . LYS A 1 171 ? -16.387 -1.286 3.017 1.00 90.62 171 LYS A N 1
ATOM 1325 C CA . LYS A 1 171 ? -17.849 -1.154 3.067 1.00 90.62 171 LYS A CA 1
ATOM 1326 C C . LYS A 1 171 ? -18.239 -0.634 4.447 1.00 90.62 171 LYS A C 1
ATOM 1328 O O . LYS A 1 171 ? -17.430 -0.701 5.370 1.00 90.62 171 LYS A O 1
ATOM 1333 N N . ASP A 1 172 ? -19.480 -0.186 4.593 1.00 90.25 172 ASP A N 1
ATOM 1334 C CA . ASP A 1 172 ? -19.962 0.407 5.847 1.00 90.25 172 ASP A CA 1
ATOM 1335 C C . ASP A 1 172 ? -19.805 -0.553 7.043 1.00 90.25 172 ASP A C 1
ATOM 1337 O O . ASP A 1 172 ? -19.267 -0.171 8.079 1.00 90.25 172 ASP A O 1
ATOM 1341 N N . ASP A 1 173 ? -20.165 -1.829 6.857 1.00 91.50 173 ASP A N 1
ATOM 1342 C CA . ASP A 1 173 ? -20.161 -2.836 7.931 1.00 91.50 173 ASP A CA 1
ATOM 1343 C C . ASP A 1 173 ? -19.053 -3.897 7.808 1.00 91.50 173 ASP A C 1
ATOM 1345 O O . ASP A 1 173 ? -18.959 -4.814 8.629 1.00 91.50 173 ASP A O 1
ATOM 1349 N N . SER A 1 174 ? -18.225 -3.850 6.759 1.00 91.38 174 SER A N 1
ATOM 1350 C CA . SER A 1 174 ? -17.220 -4.895 6.522 1.00 91.38 174 SER A CA 1
ATOM 1351 C C . SER A 1 174 ? -16.047 -4.434 5.665 1.00 91.38 174 SER A C 1
ATOM 1353 O O . SER A 1 174 ? -16.130 -3.476 4.903 1.00 91.38 174 SER A O 1
ATOM 1355 N N . ILE A 1 175 ? -14.945 -5.177 5.749 1.00 92.56 175 ILE A N 1
ATOM 1356 C CA . ILE A 1 175 ? -13.787 -5.015 4.871 1.00 92.56 175 ILE A CA 1
ATOM 1357 C C . ILE A 1 175 ? -13.619 -6.317 4.095 1.00 92.56 175 ILE A C 1
ATOM 1359 O O . ILE A 1 175 ? -13.513 -7.389 4.688 1.00 92.56 175 ILE A O 1
ATOM 1363 N N . SER A 1 176 ? -13.602 -6.234 2.767 1.00 93.94 176 SER A N 1
ATOM 1364 C CA . SER A 1 176 ? -13.285 -7.376 1.903 1.00 93.94 176 SER A CA 1
ATOM 1365 C C . SER A 1 176 ? -11.815 -7.292 1.507 1.00 93.94 176 SER A C 1
ATOM 1367 O O . SER A 1 176 ? -11.407 -6.275 0.958 1.00 93.94 176 SER A O 1
ATOM 1369 N N . ILE A 1 177 ? -11.026 -8.333 1.788 1.00 95.56 177 ILE A N 1
ATOM 1370 C CA . ILE A 1 177 ? -9.587 -8.385 1.481 1.00 95.56 177 ILE A CA 1
ATOM 1371 C C . ILE A 1 177 ? -9.305 -9.613 0.614 1.00 95.56 177 ILE A C 1
ATOM 1373 O O . ILE A 1 177 ? -9.635 -10.736 0.993 1.00 95.56 177 ILE A O 1
ATOM 1377 N N . CYS A 1 178 ? -8.665 -9.397 -0.530 1.00 95.88 178 CYS A N 1
ATOM 1378 C CA . CYS A 1 178 ? -8.077 -10.423 -1.378 1.00 95.88 178 CYS A CA 1
ATOM 1379 C C . CYS A 1 178 ? -6.557 -10.315 -1.278 1.00 95.88 178 CYS A C 1
ATOM 1381 O O . CYS A 1 178 ? -6.013 -9.233 -1.490 1.00 95.88 178 CYS A O 1
ATOM 1383 N N . ALA A 1 179 ? -5.869 -11.413 -0.977 1.00 97.19 179 ALA A N 1
ATOM 1384 C CA . ALA A 1 179 ? -4.412 -11.451 -0.993 1.00 97.19 179 ALA A CA 1
ATOM 1385 C C . ALA A 1 179 ? -3.914 -12.564 -1.914 1.00 97.19 179 ALA A C 1
ATOM 1387 O O . ALA A 1 179 ? -4.481 -13.656 -1.937 1.00 97.19 179 ALA A O 1
ATOM 1388 N N . SER A 1 180 ? -2.825 -12.294 -2.624 1.00 96.88 180 SER A N 1
ATOM 1389 C CA . SER A 1 180 ? -2.131 -13.235 -3.498 1.00 96.88 180 SER A CA 1
ATOM 1390 C C . SER A 1 180 ? -0.630 -13.233 -3.192 1.00 96.88 180 SER A C 1
ATOM 1392 O O . SER A 1 180 ? -0.069 -12.230 -2.746 1.00 96.88 180 SER A O 1
ATOM 1394 N N . SER A 1 181 ? 0.040 -14.366 -3.402 1.00 96.94 181 SER A N 1
ATOM 1395 C CA . SER A 1 181 ? 1.506 -14.464 -3.391 1.00 96.94 181 SER A CA 1
ATOM 1396 C C . SER A 1 181 ? 1.964 -15.730 -4.110 1.00 96.94 181 SER A C 1
ATOM 1398 O O . SER A 1 181 ? 1.261 -16.734 -4.042 1.00 96.94 181 SER A O 1
ATOM 1400 N N . LYS A 1 182 ? 3.161 -15.721 -4.709 1.00 92.25 182 LYS A N 1
ATOM 1401 C CA . LYS A 1 182 ? 3.730 -16.893 -5.401 1.00 92.25 182 LYS A CA 1
ATOM 1402 C C . LYS A 1 182 ? 4.424 -17.870 -4.444 1.00 92.25 182 LYS A C 1
ATOM 1404 O O . LYS A 1 182 ? 4.139 -19.061 -4.454 1.00 92.25 182 LYS A O 1
ATOM 1409 N N . HIS A 1 183 ? 5.302 -17.359 -3.576 1.00 87.12 183 HIS A N 1
ATOM 1410 C CA . HIS A 1 183 ? 6.175 -18.177 -2.715 1.00 87.12 183 HIS A CA 1
ATOM 1411 C C . HIS A 1 183 ? 6.002 -17.897 -1.210 1.00 87.12 183 HIS A C 1
ATOM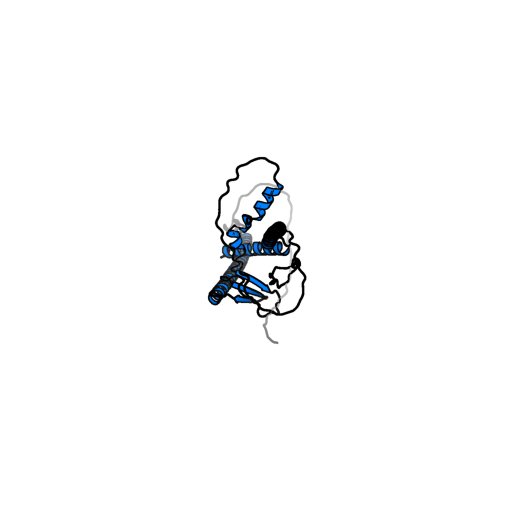 1413 O O . HIS A 1 183 ? 6.927 -18.094 -0.422 1.00 87.12 183 HIS A O 1
ATOM 1419 N N . ARG A 1 184 ? 4.827 -17.412 -0.780 1.00 89.00 184 ARG A N 1
ATOM 1420 C CA . ARG A 1 184 ? 4.553 -17.079 0.632 1.00 89.00 184 ARG A CA 1
ATOM 1421 C C . ARG A 1 184 ? 3.317 -17.792 1.177 1.00 89.00 184 ARG A C 1
ATOM 1423 O O . ARG A 1 184 ? 2.488 -18.316 0.444 1.00 89.00 184 ARG A O 1
ATOM 1430 N N . GLN A 1 185 ? 3.190 -17.785 2.504 1.00 93.06 185 GLN A N 1
ATOM 1431 C CA . GLN A 1 185 ? 2.048 -18.354 3.225 1.00 93.06 185 GLN A CA 1
ATOM 1432 C C . GLN A 1 185 ? 0.876 -17.357 3.266 1.00 93.06 185 GLN A C 1
ATOM 1434 O O . GLN A 1 185 ? 0.604 -16.762 4.311 1.00 93.06 185 GLN A O 1
ATOM 1439 N N . THR A 1 186 ? 0.182 -17.164 2.139 1.00 96.25 186 THR A N 1
ATOM 1440 C CA . THR A 1 186 ? -0.943 -16.209 2.016 1.00 96.25 186 THR A CA 1
ATOM 1441 C C . THR A 1 186 ? -2.014 -16.434 3.078 1.00 96.25 186 THR A C 1
ATOM 1443 O O . THR A 1 186 ? -2.430 -15.494 3.750 1.00 96.25 186 THR A O 1
ATOM 1446 N N . GLN A 1 187 ? -2.401 -17.694 3.299 1.00 96.44 187 GLN A N 1
ATOM 1447 C CA . GLN A 1 187 ? -3.424 -18.046 4.283 1.00 96.44 187 GLN A CA 1
ATOM 1448 C C . GLN A 1 187 ? -3.024 -17.625 5.699 1.00 96.44 187 GLN A C 1
ATOM 1450 O O . GLN A 1 187 ? -3.826 -17.049 6.430 1.00 96.44 187 GLN A O 1
ATOM 1455 N N . ARG A 1 188 ? -1.767 -17.873 6.090 1.00 96.75 188 ARG A N 1
ATOM 1456 C CA . ARG A 1 188 ? -1.266 -17.486 7.413 1.00 96.75 188 ARG A CA 1
ATOM 1457 C C . ARG A 1 188 ? -1.279 -15.971 7.579 1.00 96.75 188 ARG A C 1
ATOM 1459 O O . ARG A 1 188 ? -1.713 -15.490 8.619 1.00 96.75 188 ARG A O 1
ATOM 1466 N N . PHE A 1 189 ? -0.845 -15.237 6.555 1.00 96.50 189 PHE A N 1
ATOM 1467 C CA . PHE A 1 189 ? -0.892 -13.777 6.552 1.00 96.50 189 PHE A CA 1
ATOM 1468 C C . PHE A 1 189 ? -2.324 -13.256 6.749 1.00 96.50 189 PHE A C 1
ATOM 1470 O O . PHE A 1 189 ? -2.547 -12.428 7.628 1.00 96.50 189 PHE A O 1
ATOM 1477 N N . LEU A 1 190 ? -3.300 -13.790 6.007 1.00 97.31 190 LEU A N 1
ATOM 1478 C CA . LEU A 1 190 ? -4.708 -13.399 6.127 1.00 97.31 190 LEU A CA 1
ATOM 1479 C C . LEU A 1 190 ? -5.294 -13.713 7.508 1.00 97.31 190 LEU A C 1
ATOM 1481 O O . LEU A 1 190 ? -5.991 -12.876 8.077 1.00 97.31 190 LEU A O 1
ATOM 1485 N N . VAL A 1 191 ? -4.981 -14.881 8.079 1.00 98.00 191 VAL A N 1
ATOM 1486 C CA . VAL A 1 191 ? -5.409 -15.237 9.442 1.00 98.00 191 VAL A CA 1
ATOM 1487 C C . VAL A 1 191 ? -4.836 -14.253 10.461 1.00 98.00 191 VAL A C 1
ATOM 1489 O O . VAL A 1 191 ? -5.568 -13.759 11.313 1.00 98.00 191 VAL A O 1
ATOM 1492 N N . THR A 1 192 ? -3.545 -13.925 10.362 1.00 98.00 192 THR A N 1
ATOM 1493 C CA . THR A 1 192 ? -2.909 -12.946 11.252 1.00 98.00 192 THR A CA 1
ATOM 1494 C C . THR A 1 192 ? -3.510 -11.551 11.090 1.00 98.00 192 THR A C 1
ATOM 1496 O O . THR A 1 192 ? -3.797 -10.901 12.093 1.00 98.00 192 THR A O 1
ATOM 1499 N N . LEU A 1 193 ? -3.745 -11.105 9.854 1.00 97.19 193 LEU A N 1
ATOM 1500 C CA . LEU A 1 193 ? -4.363 -9.811 9.569 1.00 97.19 193 LEU A CA 1
ATOM 1501 C C . LEU A 1 193 ? -5.782 -9.728 10.143 1.00 97.19 193 LEU A C 1
ATOM 1503 O O . LEU A 1 193 ? -6.120 -8.746 10.799 1.00 97.19 193 LEU A O 1
ATOM 1507 N N . ASN A 1 194 ? -6.588 -10.775 9.959 1.00 97.44 194 ASN A N 1
ATOM 1508 C CA . ASN A 1 194 ? -7.929 -10.856 10.530 1.00 97.44 194 ASN A CA 1
ATOM 1509 C C . ASN A 1 194 ? -7.895 -10.780 12.065 1.00 97.44 194 ASN A C 1
ATOM 1511 O O . ASN A 1 194 ? -8.608 -9.971 12.656 1.00 97.44 194 ASN A O 1
ATOM 1515 N N . SER A 1 195 ? -7.025 -11.560 12.714 1.00 98.19 195 SER A N 1
ATOM 1516 C CA . SER A 1 195 ? -6.857 -11.513 14.172 1.00 98.19 195 SER A CA 1
ATOM 1517 C C . SER A 1 195 ? -6.438 -10.127 14.666 1.00 98.19 195 SER A C 1
ATOM 1519 O O . SER A 1 195 ? -6.979 -9.651 15.660 1.00 98.19 195 SER A O 1
ATOM 1521 N N . TYR A 1 196 ? -5.528 -9.454 13.956 1.00 96.75 196 TYR A N 1
ATOM 1522 C CA . TYR A 1 196 ? -5.102 -8.094 14.287 1.00 96.75 196 TYR A CA 1
ATOM 1523 C C . TYR A 1 196 ? -6.257 -7.085 14.191 1.00 96.75 196 TYR A C 1
ATOM 1525 O O . TYR A 1 196 ? -6.473 -6.306 15.118 1.00 96.75 196 TYR A O 1
ATOM 1533 N N . LEU A 1 197 ? -7.036 -7.113 13.104 1.00 96.25 197 LEU A N 1
ATOM 1534 C CA . LEU A 1 197 ? -8.178 -6.208 12.927 1.00 96.25 197 LEU A CA 1
ATOM 1535 C C . LEU A 1 197 ? -9.245 -6.419 14.012 1.00 96.25 197 LEU A C 1
ATOM 1537 O O . LEU A 1 197 ? -9.769 -5.447 14.561 1.00 96.25 197 LEU A O 1
ATOM 1541 N N . LEU A 1 198 ? -9.524 -7.676 14.370 1.00 96.44 198 LEU A N 1
ATOM 1542 C CA . LEU A 1 198 ? -10.438 -8.015 15.463 1.00 96.44 198 LEU A CA 1
ATOM 1543 C C . LEU A 1 198 ? -9.904 -7.555 16.828 1.00 96.44 198 LEU A C 1
ATOM 1545 O O . LEU A 1 198 ? -10.674 -7.038 17.640 1.00 96.44 198 LEU A O 1
ATOM 1549 N N . GLU A 1 199 ? -8.598 -7.682 17.081 1.00 96.75 199 GLU A N 1
ATOM 1550 C CA . GLU A 1 199 ? -7.970 -7.180 18.309 1.00 96.75 199 GLU A CA 1
ATOM 1551 C C . GLU A 1 199 ? -8.126 -5.657 18.424 1.00 96.75 199 GLU A C 1
ATOM 1553 O O . GLU A 1 199 ? -8.576 -5.160 19.458 1.00 96.75 199 GLU A O 1
ATOM 1558 N N . ILE A 1 200 ? -7.827 -4.909 17.356 1.00 95.62 200 ILE A N 1
ATOM 1559 C CA . ILE A 1 200 ? -7.989 -3.449 17.329 1.00 95.62 200 ILE A CA 1
ATOM 1560 C C . ILE A 1 200 ? -9.451 -3.051 17.551 1.00 95.62 200 ILE A C 1
ATOM 1562 O O . ILE A 1 200 ? -9.719 -2.156 18.357 1.00 95.62 200 ILE A O 1
ATOM 1566 N N . GLN A 1 201 ? -10.401 -3.743 16.913 1.00 94.88 201 GLN A N 1
ATOM 1567 C CA . GLN A 1 201 ? -11.829 -3.506 17.135 1.00 94.88 201 GLN A CA 1
ATOM 1568 C C . GLN A 1 201 ? -12.216 -3.740 18.605 1.00 94.88 201 GLN A C 1
ATOM 1570 O O . GLN A 1 201 ? -12.933 -2.930 19.194 1.00 94.88 201 GLN A O 1
ATOM 1575 N N . SER A 1 202 ? -11.734 -4.827 19.214 1.00 96.25 202 SER A N 1
ATOM 1576 C CA . SER A 1 202 ? -11.995 -5.139 20.622 1.00 96.25 202 SER A CA 1
ATOM 1577 C C . SER A 1 202 ? -11.423 -4.070 21.553 1.00 96.25 202 SER A C 1
ATOM 1579 O O . SER A 1 202 ? -12.126 -3.591 22.443 1.00 96.25 202 SER A O 1
ATOM 1581 N N . ILE A 1 203 ? -10.171 -3.654 21.335 1.00 96.19 203 ILE A N 1
ATOM 1582 C CA . ILE A 1 203 ? -9.525 -2.596 22.125 1.00 96.19 203 ILE A CA 1
ATOM 1583 C C . ILE A 1 203 ? -10.319 -1.290 22.015 1.00 96.19 203 ILE A C 1
ATOM 1585 O O . ILE A 1 203 ? -10.545 -0.622 23.025 1.00 96.19 203 ILE A O 1
ATOM 1589 N N . TRP A 1 204 ? -10.761 -0.930 20.808 1.00 95.62 204 TRP A N 1
ATOM 1590 C CA . TRP A 1 204 ? -11.552 0.276 20.578 1.00 95.62 204 TRP A CA 1
ATOM 1591 C C . TRP A 1 204 ? -12.883 0.247 21.344 1.00 95.62 204 TRP A C 1
ATOM 1593 O O . TRP A 1 204 ? -13.144 1.156 22.133 1.00 95.62 204 TRP A O 1
ATOM 1603 N N . LYS A 1 205 ? -13.661 -0.841 21.224 1.00 95.06 205 LYS A N 1
ATOM 1604 C CA . LYS A 1 205 ? -14.934 -1.028 21.951 1.00 95.06 205 LYS A CA 1
ATOM 1605 C C . LYS A 1 205 ? -14.758 -0.954 23.470 1.00 95.06 205 LYS A C 1
ATOM 1607 O O . LYS A 1 205 ? -15.572 -0.347 24.167 1.00 95.06 205 LYS A O 1
ATOM 1612 N N . GLN A 1 206 ? -13.693 -1.562 23.996 1.00 94.69 206 GLN A N 1
ATOM 1613 C CA . GLN A 1 206 ? -13.389 -1.531 25.428 1.00 94.69 206 GLN A CA 1
ATOM 1614 C C . GLN A 1 206 ? -13.092 -0.109 25.909 1.00 94.69 206 GLN A C 1
ATOM 1616 O O . GLN A 1 206 ? -13.642 0.317 26.922 1.00 94.69 206 GLN A O 1
ATOM 1621 N N . VAL A 1 207 ? -12.261 0.643 25.181 1.00 93.88 207 VAL A N 1
ATOM 1622 C CA . VAL A 1 207 ? -11.937 2.032 25.537 1.00 93.88 207 VAL A CA 1
ATOM 1623 C C . VAL A 1 207 ? -13.171 2.928 25.463 1.00 93.88 207 VAL A C 1
ATOM 1625 O O . VAL A 1 207 ? -13.379 3.730 26.370 1.00 93.88 207 VAL A O 1
ATOM 1628 N N . GLU A 1 208 ? -14.011 2.770 24.442 1.00 93.44 208 GLU A N 1
ATOM 1629 C CA . GLU A 1 208 ? -15.258 3.528 24.319 1.00 93.44 208 GLU A CA 1
ATOM 1630 C C . GLU A 1 208 ? -16.211 3.243 25.489 1.00 93.44 208 GLU A C 1
ATOM 1632 O O . GLU A 1 208 ? -16.739 4.167 26.107 1.00 93.44 208 GLU A O 1
ATOM 1637 N N . THR A 1 209 ? -16.375 1.967 25.847 1.00 94.94 209 THR A N 1
ATOM 1638 C CA . THR A 1 209 ? -17.197 1.553 26.994 1.00 94.94 209 THR A CA 1
ATOM 1639 C C . THR A 1 209 ? -16.655 2.136 28.298 1.00 94.94 209 THR A C 1
ATOM 1641 O O . THR A 1 209 ? -17.416 2.673 29.099 1.00 94.94 209 THR A O 1
ATOM 1644 N N . MET A 1 210 ? -15.335 2.084 28.507 1.00 92.00 210 MET A N 1
ATOM 1645 C CA . MET A 1 210 ? -14.706 2.672 29.692 1.00 92.00 210 MET A CA 1
ATOM 1646 C C . MET A 1 210 ? -14.922 4.183 29.772 1.00 92.00 210 MET A C 1
ATOM 1648 O O . MET A 1 210 ? -15.175 4.686 30.861 1.00 92.00 210 MET A O 1
ATOM 1652 N N . ASN A 1 211 ? -14.848 4.899 28.648 1.00 92.56 211 ASN A N 1
ATOM 1653 C CA . ASN A 1 211 ? -15.094 6.340 28.628 1.00 92.56 211 ASN A CA 1
ATOM 1654 C C . ASN A 1 211 ? -16.555 6.659 28.999 1.00 92.56 211 ASN A C 1
ATOM 1656 O O . ASN A 1 211 ? -16.775 7.477 29.884 1.00 92.56 211 ASN A O 1
ATOM 1660 N N . LYS A 1 212 ? -17.540 5.937 28.440 1.00 94.50 212 LYS A N 1
ATOM 1661 C CA . LYS A 1 212 ? -18.965 6.106 28.802 1.00 94.50 212 LYS A CA 1
ATOM 1662 C C . LYS A 1 212 ? -19.211 5.900 30.300 1.00 94.50 212 LYS A C 1
ATOM 1664 O O . LYS A 1 212 ? -19.891 6.698 30.934 1.00 94.50 212 LYS A O 1
ATOM 1669 N N . LEU A 1 213 ? -18.608 4.863 30.886 1.00 93.75 213 LEU A N 1
ATOM 1670 C CA . LEU A 1 213 ? -18.717 4.598 32.325 1.00 93.75 213 LEU A CA 1
ATOM 1671 C C . LEU A 1 213 ? -18.047 5.686 33.178 1.00 93.75 213 LEU A C 1
ATOM 1673 O O . LEU A 1 213 ? -18.544 6.003 34.258 1.00 93.75 213 LEU A O 1
ATOM 1677 N N . GLN A 1 214 ? -16.927 6.252 32.718 1.00 91.88 214 GLN A N 1
ATOM 1678 C CA . GLN A 1 214 ? -16.271 7.376 33.393 1.00 91.88 214 GLN A CA 1
ATOM 1679 C C . GLN A 1 214 ? -17.159 8.624 33.385 1.00 91.88 214 GLN A C 1
ATOM 1681 O O . GLN A 1 214 ? -17.305 9.256 34.432 1.00 91.88 214 GLN A O 1
ATOM 1686 N N . ASP A 1 215 ? -17.795 8.928 32.255 1.00 92.88 215 ASP A N 1
ATOM 1687 C CA . ASP A 1 215 ? -18.707 10.066 32.120 1.00 92.88 215 ASP A CA 1
ATOM 1688 C C . ASP A 1 215 ? -19.948 9.893 33.012 1.00 92.88 215 ASP A C 1
ATOM 1690 O O . ASP A 1 215 ? -20.322 10.801 33.756 1.00 92.88 215 ASP A O 1
ATOM 1694 N N . GLU A 1 216 ? -20.548 8.698 33.028 1.00 93.00 216 GLU A N 1
ATOM 1695 C CA . GLU A 1 216 ? -21.669 8.383 33.922 1.00 93.00 216 GLU A CA 1
ATOM 1696 C C . GLU A 1 216 ? -21.295 8.493 35.405 1.00 93.00 216 GLU A C 1
ATOM 1698 O O . GLU A 1 216 ? -22.086 8.981 36.218 1.00 93.00 216 GLU A O 1
ATOM 1703 N N . LEU A 1 217 ? -20.100 8.028 35.782 1.00 93.44 217 LEU A N 1
ATOM 1704 C CA . LEU A 1 217 ? -19.620 8.124 37.158 1.00 93.44 217 LEU A CA 1
ATOM 1705 C C . LEU A 1 217 ? -19.380 9.583 37.560 1.00 93.44 217 LEU A C 1
ATOM 1707 O O . LEU A 1 217 ? -19.759 9.972 38.665 1.00 93.44 217 LEU A O 1
ATOM 1711 N N . ALA A 1 218 ? -18.800 10.392 36.671 1.00 92.38 218 ALA A N 1
ATOM 1712 C CA . ALA A 1 218 ? -18.587 11.818 36.903 1.00 92.38 218 ALA A CA 1
ATOM 1713 C C . ALA A 1 218 ? -19.918 12.552 37.135 1.00 92.38 218 ALA A C 1
ATOM 1715 O O . ALA A 1 218 ? -20.059 13.268 38.126 1.00 92.38 218 ALA A O 1
ATOM 1716 N N . LEU A 1 219 ? -20.931 12.280 36.303 1.00 92.62 219 LEU A N 1
ATOM 1717 C CA . LEU A 1 219 ? -22.277 12.839 36.466 1.00 92.62 219 LEU A CA 1
ATOM 1718 C C . LEU A 1 219 ? -22.911 12.449 37.809 1.00 92.62 219 LEU A C 1
ATOM 1720 O O . LEU A 1 219 ? -23.486 13.297 38.492 1.00 92.62 219 LEU A O 1
ATOM 1724 N N . LYS A 1 220 ? -22.788 11.181 38.224 1.00 92.44 220 LYS A N 1
ATOM 1725 C CA . LYS A 1 220 ? -23.314 10.711 39.519 1.00 92.44 220 LYS A CA 1
ATOM 1726 C C . LYS A 1 220 ? -22.622 11.390 40.702 1.00 92.44 220 LYS A C 1
ATOM 1728 O O . LYS A 1 220 ? -23.301 11.775 41.651 1.00 92.44 220 LYS A O 1
ATOM 1733 N N . ILE A 1 221 ? -21.301 11.570 40.641 1.00 90.12 221 ILE A N 1
ATOM 1734 C CA . ILE A 1 221 ? -20.537 12.271 41.684 1.00 90.12 221 ILE A CA 1
ATOM 1735 C C . ILE A 1 221 ? -20.998 13.727 41.806 1.00 90.12 221 ILE A C 1
ATOM 1737 O O . ILE A 1 221 ? -21.213 14.196 42.923 1.00 90.12 221 ILE A O 1
ATOM 1741 N N . ASP A 1 222 ? -21.192 14.429 40.690 1.00 89.25 222 ASP A N 1
ATOM 1742 C CA . ASP A 1 222 ? -21.643 15.825 40.704 1.00 89.25 222 ASP A CA 1
ATOM 1743 C C . ASP A 1 222 ? -23.074 15.973 41.234 1.00 89.25 222 ASP A C 1
ATOM 1745 O O . ASP A 1 222 ? -23.355 16.890 42.009 1.00 89.25 222 ASP A O 1
ATOM 1749 N N . ILE A 1 223 ? -23.974 15.046 40.888 1.00 87.75 223 ILE A N 1
ATOM 1750 C CA . ILE A 1 223 ? -25.332 15.006 41.453 1.00 87.75 223 ILE A CA 1
ATOM 1751 C C . ILE A 1 223 ? -25.274 14.776 42.968 1.00 87.75 223 ILE A C 1
ATOM 1753 O O . ILE A 1 223 ? -25.923 15.502 43.720 1.00 87.75 223 ILE A O 1
ATOM 1757 N N . SER A 1 224 ? -24.470 13.817 43.438 1.00 84.62 224 SER A N 1
ATOM 1758 C CA . SER A 1 224 ? -24.322 13.549 44.874 1.00 84.62 224 SER A CA 1
ATOM 1759 C C . SER A 1 224 ? -23.679 14.708 45.642 1.00 84.62 224 SER A C 1
ATOM 1761 O O . SER A 1 224 ? -24.045 14.939 46.792 1.00 84.62 224 SER A O 1
ATOM 1763 N N . LYS A 1 225 ? -22.751 15.461 45.036 1.00 82.19 225 LYS A N 1
ATOM 1764 C CA . LYS A 1 225 ? -22.194 16.682 45.644 1.00 82.19 225 LYS A CA 1
ATOM 1765 C C . LYS A 1 225 ? -23.253 17.773 45.788 1.00 82.19 225 LYS A C 1
ATOM 1767 O O . LYS A 1 225 ? -23.418 18.294 46.883 1.00 82.19 225 LYS A O 1
ATOM 1772 N N . LYS A 1 226 ? -24.037 18.035 44.736 1.00 75.94 226 LYS A N 1
ATOM 1773 C CA . LYS A 1 226 ? -25.149 19.001 44.793 1.00 75.94 226 LYS A CA 1
ATOM 1774 C C . LYS A 1 226 ? -26.208 18.616 45.828 1.00 75.94 226 LYS A C 1
ATOM 1776 O O . LYS A 1 226 ? -26.728 19.484 46.521 1.00 75.94 226 LYS A O 1
ATOM 1781 N N . GLN A 1 227 ? -26.516 17.324 45.963 1.00 71.38 227 GLN A N 1
ATOM 1782 C CA . GLN A 1 227 ? -27.442 16.839 46.993 1.00 71.38 227 GLN A CA 1
ATOM 1783 C C . GLN A 1 227 ? -26.893 17.059 48.410 1.00 71.38 227 GLN A C 1
ATOM 1785 O O . GLN A 1 227 ? -27.626 17.554 49.259 1.00 71.38 227 GLN A O 1
ATOM 1790 N N . LYS A 1 228 ? -25.600 16.799 48.649 1.00 65.00 228 LYS A N 1
ATOM 1791 C CA . LYS A 1 228 ? -24.960 17.068 49.949 1.00 65.00 228 LYS A CA 1
ATOM 1792 C C . LYS A 1 228 ? -24.867 18.556 50.290 1.00 65.00 228 LYS A C 1
ATOM 1794 O O . LYS A 1 228 ? -25.111 18.917 51.432 1.00 65.00 228 LYS A O 1
ATOM 1799 N N . GLU A 1 229 ? -24.574 19.418 49.318 1.00 60.06 229 GLU A N 1
ATOM 1800 C CA . GLU A 1 229 ? -24.568 20.878 49.517 1.00 60.06 229 GLU A CA 1
ATOM 1801 C C . GLU A 1 229 ? -25.975 21.407 49.858 1.00 60.06 229 GLU A C 1
ATOM 1803 O O . GLU A 1 229 ? -26.123 22.258 50.733 1.00 60.06 229 GLU A O 1
ATOM 1808 N N . THR A 1 230 ? -27.021 20.840 49.244 1.00 57.88 230 THR A N 1
ATOM 1809 C CA . THR A 1 230 ? -28.423 21.189 49.548 1.00 57.88 230 THR A CA 1
ATOM 1810 C C . THR A 1 230 ? -28.854 20.692 50.939 1.00 57.88 230 THR A C 1
ATOM 1812 O O . THR A 1 230 ? -29.626 21.363 51.625 1.00 57.88 230 THR A O 1
ATOM 1815 N N . GLU A 1 231 ? -28.349 19.537 51.387 1.00 57.53 231 GLU A N 1
ATOM 1816 C CA . GLU A 1 231 ? -28.599 19.003 52.735 1.00 57.53 231 GLU A CA 1
ATOM 1817 C C . GLU A 1 231 ? -27.827 19.769 53.827 1.00 57.53 231 GLU A C 1
ATOM 1819 O O . GLU A 1 231 ? -28.392 20.050 54.884 1.00 57.53 231 GLU A O 1
ATOM 1824 N N . GLU A 1 232 ? -26.577 20.184 53.587 1.00 55.38 232 GLU A N 1
ATOM 1825 C CA . GLU A 1 232 ? -25.789 20.984 54.543 1.00 55.38 232 GLU A CA 1
ATOM 1826 C C . GLU A 1 232 ? -26.329 22.415 54.725 1.00 55.38 232 GLU A C 1
ATOM 1828 O O . GLU A 1 232 ? -26.243 22.973 55.823 1.00 55.38 232 GLU A O 1
ATOM 1833 N N . GLU A 1 233 ? -26.955 23.005 53.702 1.00 52.84 233 GLU A N 1
ATOM 1834 C CA . GLU A 1 233 ? -27.607 24.317 53.817 1.00 52.84 233 GLU A CA 1
ATOM 1835 C C . GLU A 1 233 ? -28.933 24.251 54.608 1.00 52.84 233 GLU A C 1
ATOM 1837 O O . GLU A 1 233 ? -29.302 25.213 55.286 1.00 52.84 233 GLU A O 1
ATOM 1842 N N . GLN A 1 234 ? -29.602 23.090 54.628 1.00 54.12 234 GLN A N 1
ATOM 1843 C CA . GLN A 1 234 ? -30.783 22.834 55.469 1.00 54.12 234 GLN A CA 1
ATOM 1844 C C . GLN A 1 234 ? -30.438 22.320 56.881 1.00 54.12 234 GLN A C 1
ATOM 1846 O O . GLN A 1 234 ? -31.269 22.415 57.786 1.00 54.12 234 GLN A O 1
ATOM 1851 N N . ALA A 1 235 ? -29.211 21.837 57.108 1.00 50.06 235 ALA A N 1
ATOM 1852 C CA . ALA A 1 235 ? -28.751 21.259 58.373 1.00 50.06 235 ALA A CA 1
ATOM 1853 C C . ALA A 1 235 ? -27.862 22.193 59.220 1.00 50.06 235 ALA A C 1
ATOM 1855 O O . ALA A 1 235 ? -27.096 21.721 60.060 1.00 50.06 235 ALA A O 1
ATOM 1856 N N . ARG A 1 236 ? -27.960 23.521 59.062 1.00 43.34 236 ARG A N 1
ATOM 1857 C CA . ARG A 1 236 ? -27.369 24.474 60.019 1.00 43.34 236 ARG A CA 1
ATOM 1858 C C . ARG A 1 236 ? -28.390 24.755 61.137 1.00 43.34 236 ARG A C 1
ATOM 1860 O O . ARG A 1 236 ? -29.291 25.572 60.929 1.00 43.34 236 ARG A O 1
ATOM 1867 N N . PRO A 1 237 ? -28.305 24.129 62.330 1.00 52.66 237 PRO A N 1
ATOM 1868 C CA . PRO A 1 237 ? -29.203 24.482 63.417 1.00 52.66 237 PRO A CA 1
ATOM 1869 C C . PRO A 1 237 ? -28.877 25.912 63.855 1.00 52.66 237 PRO A C 1
ATOM 1871 O O . PRO A 1 237 ? -27.756 26.209 64.270 1.00 52.66 237 PRO A O 1
ATOM 1874 N N . LYS A 1 238 ? -29.856 26.821 63.788 1.00 53.91 238 LYS A N 1
ATOM 1875 C CA . LYS A 1 238 ? -29.791 28.064 64.564 1.00 53.91 238 LYS A CA 1
ATOM 1876 C C . LYS A 1 238 ? -29.772 27.638 66.029 1.00 53.91 238 LYS A C 1
ATOM 1878 O O . LYS A 1 238 ? -30.806 27.237 66.558 1.00 53.91 238 LYS A O 1
ATOM 1883 N N . HIS A 1 239 ? -28.600 27.645 66.656 1.00 51.22 239 HIS A N 1
ATOM 1884 C CA . HIS A 1 239 ? -28.434 27.225 68.042 1.00 51.22 239 HIS A CA 1
ATOM 1885 C C . HIS A 1 239 ? -29.101 28.252 68.969 1.00 51.22 239 HIS A C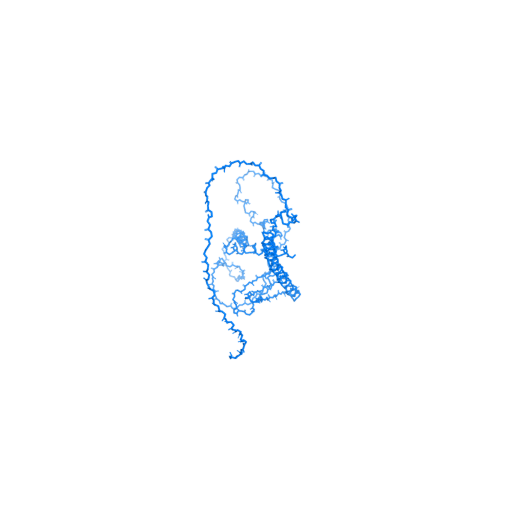 1
ATOM 1887 O O . HIS A 1 239 ? -28.461 29.155 69.499 1.00 51.22 239 HIS A O 1
ATOM 1893 N N . ASN A 1 240 ? -30.416 28.136 69.143 1.00 52.22 240 ASN A N 1
ATOM 1894 C CA . ASN A 1 240 ? -31.173 28.904 70.118 1.00 52.22 240 ASN A CA 1
ATOM 1895 C C . ASN A 1 240 ? -30.970 28.243 71.488 1.00 52.22 240 ASN A C 1
ATOM 1897 O O . ASN A 1 240 ? -31.756 27.402 71.922 1.00 52.22 240 ASN A O 1
ATOM 1901 N N . ILE A 1 241 ? -29.880 28.625 72.161 1.00 53.41 241 ILE A N 1
ATOM 1902 C CA . ILE A 1 241 ? -29.536 28.208 73.535 1.00 53.41 241 ILE A CA 1
ATOM 1903 C C . ILE A 1 241 ? -30.674 28.450 74.546 1.00 53.41 241 ILE A C 1
ATOM 1905 O O . ILE A 1 241 ? -30.732 27.792 75.580 1.00 53.41 241 ILE A O 1
ATOM 1909 N N . ASN A 1 242 ? -31.616 29.338 74.218 1.00 52.81 242 ASN A N 1
ATOM 1910 C CA . ASN A 1 242 ? -32.732 29.739 75.073 1.00 52.81 242 ASN A CA 1
ATOM 1911 C C . ASN A 1 242 ? -33.839 28.680 75.224 1.00 52.81 242 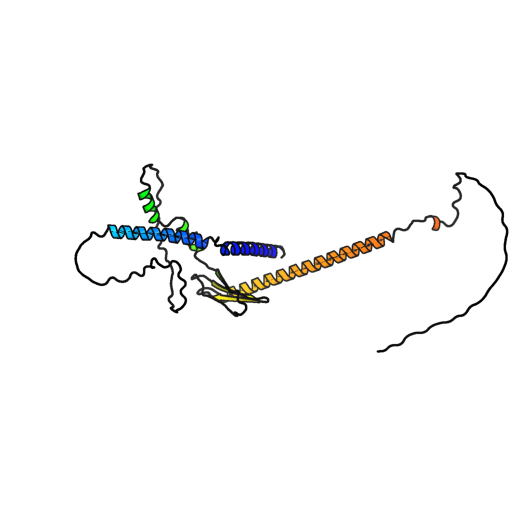ASN A C 1
ATOM 1913 O O . ASN A 1 242 ? -34.701 28.833 76.083 1.00 52.81 242 ASN A O 1
ATOM 1917 N N . ALA A 1 243 ? -33.847 27.619 74.410 1.00 54.22 243 ALA A N 1
ATOM 1918 C CA . ALA A 1 243 ? -34.882 26.580 74.476 1.00 54.22 243 ALA A CA 1
ATOM 1919 C C . ALA A 1 243 ? -34.492 25.359 75.334 1.00 54.22 243 ALA A C 1
ATOM 1921 O O . ALA A 1 243 ? -35.362 24.552 75.655 1.00 54.22 243 ALA A O 1
ATOM 1922 N N . LEU A 1 244 ? -33.211 25.208 75.707 1.00 50.47 244 LEU A N 1
ATOM 1923 C CA . LEU A 1 244 ? -32.719 24.037 76.451 1.00 50.47 244 LEU A CA 1
ATOM 1924 C C . LEU A 1 244 ? -32.655 24.265 77.971 1.00 50.47 244 LEU A C 1
ATOM 1926 O O . LEU A 1 244 ? -32.790 23.318 78.740 1.00 50.47 244 LEU A O 1
ATOM 1930 N N . LEU A 1 245 ? -32.482 25.512 78.414 1.00 48.97 245 LEU A N 1
ATOM 1931 C CA . LEU A 1 245 ? -32.422 25.868 79.831 1.00 48.97 245 LEU A CA 1
ATOM 1932 C C . LEU A 1 245 ? -33.697 26.624 80.201 1.00 48.97 245 LEU A C 1
ATOM 1934 O O . LEU A 1 245 ? -33.743 27.850 80.185 1.00 48.97 245 LEU A O 1
ATOM 1938 N N . GLY A 1 246 ? -34.768 25.862 80.422 1.00 44.34 246 GLY A N 1
ATOM 1939 C CA . GLY A 1 246 ? -36.092 26.398 80.706 1.00 44.34 246 GLY A CA 1
ATOM 1940 C C . GLY A 1 246 ? -36.079 27.470 81.797 1.00 44.34 246 GLY A C 1
ATOM 1941 O O . GLY A 1 246 ? -35.814 27.164 82.952 1.00 44.34 246 GLY A O 1
ATOM 1942 N N . GLY A 1 247 ? -36.452 28.691 81.407 1.00 51.31 247 GLY A N 1
ATOM 1943 C CA . GLY A 1 247 ? -36.908 29.764 82.290 1.00 51.31 247 GLY A CA 1
ATOM 1944 C C . GLY A 1 247 ? -35.815 30.478 83.092 1.00 51.31 247 GLY A C 1
ATOM 1945 O O . GLY A 1 247 ? -35.048 29.851 83.806 1.00 51.31 247 GLY A O 1
ATOM 1946 N N . TYR A 1 248 ? -35.861 31.815 83.061 1.00 54.34 248 TYR A N 1
ATOM 1947 C CA . TYR A 1 248 ? -35.083 32.780 83.860 1.00 54.34 248 TYR A CA 1
ATOM 1948 C C . TYR A 1 248 ? -33.711 33.219 83.316 1.00 54.34 248 TYR A C 1
ATOM 1950 O O . TYR A 1 248 ? -32.660 32.811 83.795 1.00 54.34 248 TYR A O 1
ATOM 1958 N N . GLY A 1 249 ? -33.744 34.189 82.394 1.00 45.25 249 GLY A N 1
ATOM 1959 C CA . GLY A 1 249 ? -32.661 35.149 82.151 1.00 45.25 249 GLY A CA 1
ATOM 1960 C C . GLY A 1 249 ? -33.076 36.536 82.648 1.00 45.25 249 GLY A C 1
ATOM 1961 O O . GLY A 1 249 ? -33.620 37.335 81.894 1.00 45.25 249 GLY A O 1
ATOM 1962 N N . TYR A 1 250 ? -32.902 36.758 83.949 1.00 53.34 250 TYR A N 1
ATOM 1963 C CA . TYR A 1 250 ? -33.074 38.019 84.674 1.00 53.34 250 TYR A CA 1
ATOM 1964 C C . TYR A 1 250 ? -31.718 38.754 84.653 1.00 53.34 250 TYR A C 1
ATOM 1966 O O . TYR A 1 250 ? -30.711 38.114 84.946 1.00 53.34 250 TYR A O 1
ATOM 1974 N N . PHE A 1 251 ? -31.725 40.057 84.335 1.00 36.16 251 PHE A N 1
ATOM 1975 C CA . PHE A 1 251 ? -30.606 40.978 84.020 1.00 36.16 251 PHE A CA 1
ATOM 1976 C C . PHE A 1 251 ? -30.205 41.101 82.538 1.00 36.16 251 PHE A C 1
ATOM 1978 O O . PHE A 1 251 ? -29.232 40.506 82.093 1.00 36.16 251 PHE A O 1
ATOM 1985 N N . ASP A 1 252 ? -30.888 42.001 81.825 1.00 51.12 252 ASP A N 1
ATOM 1986 C CA . ASP A 1 252 ? -30.190 43.037 81.052 1.00 51.12 252 ASP A CA 1
ATOM 1987 C C . ASP A 1 252 ? -31.001 44.343 81.160 1.00 51.12 252 ASP A C 1
ATOM 1989 O O . ASP A 1 252 ? -32.081 44.484 80.587 1.00 51.12 252 ASP A O 1
ATOM 1993 N N . MET A 1 253 ? -30.549 45.228 82.052 1.00 38.12 253 MET A N 1
ATOM 1994 C CA . MET A 1 253 ? -31.122 46.548 82.331 1.00 38.12 253 MET A CA 1
ATOM 1995 C C . MET A 1 253 ? -30.128 47.605 81.842 1.00 38.12 253 MET A C 1
ATOM 1997 O O . MET A 1 253 ? -29.042 47.717 82.409 1.00 38.12 253 MET A O 1
ATOM 2001 N N . GLY A 1 254 ? -30.556 48.404 80.863 1.00 34.62 254 GLY A N 1
ATOM 2002 C CA . GLY A 1 254 ? -29.891 49.609 80.348 1.00 34.62 254 GLY A CA 1
ATOM 2003 C C . GLY A 1 254 ? -29.841 49.561 78.815 1.00 34.62 254 GLY A C 1
ATOM 2004 O O . GLY A 1 254 ? -29.247 48.652 78.265 1.00 34.62 254 GLY A O 1
ATOM 2005 N N . GLU A 1 255 ? -30.480 50.433 78.041 1.00 41.22 255 GLU A N 1
ATOM 2006 C CA . GLU A 1 255 ? -30.676 51.867 78.242 1.00 41.22 255 GLU A CA 1
ATOM 2007 C C . GLU A 1 255 ? -32.081 52.351 77.846 1.00 41.22 255 GLU A C 1
ATOM 2009 O O . GLU A 1 255 ? -32.862 51.693 77.160 1.00 41.22 255 GLU A O 1
ATOM 2014 N N . GLU A 1 256 ? -32.376 53.524 78.383 1.00 41.88 256 GLU A N 1
ATOM 2015 C CA . GLU A 1 256 ? -33.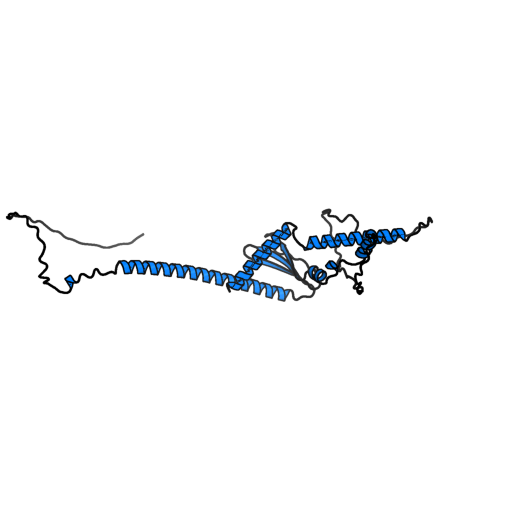626 54.255 78.452 1.00 41.88 256 GLU A CA 1
ATOM 2016 C C . GLU A 1 256 ? -34.187 54.658 77.078 1.00 41.88 256 GLU A C 1
ATOM 2018 O O . GLU A 1 256 ? -33.475 55.208 76.248 1.00 41.88 256 GLU A O 1
ATOM 2023 N N . ASP A 1 257 ? -35.503 54.517 76.891 1.00 42.72 257 ASP A N 1
ATOM 2024 C CA . ASP A 1 257 ? -36.299 55.698 76.558 1.00 42.72 257 ASP A CA 1
ATOM 2025 C C . ASP A 1 257 ? -37.787 55.511 76.886 1.00 42.72 257 ASP A C 1
ATOM 2027 O O . ASP A 1 257 ? -38.498 54.619 76.422 1.00 42.72 257 ASP A O 1
ATOM 2031 N N . ILE A 1 258 ? -38.240 56.408 77.751 1.00 49.34 258 ILE A N 1
ATOM 2032 C CA . ILE A 1 258 ? -39.574 56.532 78.325 1.00 49.34 258 ILE A CA 1
ATOM 2033 C C . ILE A 1 258 ? -40.442 57.368 77.374 1.00 49.34 258 ILE A C 1
ATOM 2035 O O . ILE A 1 258 ? -40.027 58.456 76.987 1.00 49.34 258 ILE A O 1
ATOM 2039 N N . LYS A 1 259 ? -41.676 56.920 77.082 1.00 44.25 259 LYS A N 1
ATOM 2040 C CA . LYS A 1 259 ? -42.882 57.736 76.752 1.00 44.25 259 LYS A CA 1
ATOM 2041 C C . LYS A 1 259 ? -44.096 56.795 76.618 1.00 44.25 259 LYS A C 1
ATOM 2043 O O . LYS A 1 259 ? -44.232 56.092 75.632 1.00 44.25 259 LYS A O 1
ATOM 2048 N N . SER A 1 260 ? -44.836 56.508 77.690 1.00 44.12 260 SER A N 1
ATOM 2049 C CA . SER A 1 260 ? -45.989 57.235 78.259 1.00 44.12 260 SER A CA 1
ATOM 2050 C C . SER A 1 260 ? -47.336 57.074 77.516 1.00 44.12 260 SER A C 1
ATOM 2052 O O . SER A 1 260 ? -47.499 57.623 76.433 1.00 44.12 260 SER A O 1
ATOM 2054 N N . ARG A 1 261 ? -48.314 56.503 78.253 1.00 37.03 261 ARG A N 1
ATOM 2055 C CA . ARG A 1 261 ? -49.796 56.652 78.176 1.00 37.03 261 ARG A CA 1
ATOM 2056 C C . ARG A 1 261 ? -50.520 55.932 77.014 1.00 37.03 261 ARG A C 1
ATOM 2058 O O . ARG A 1 261 ? -50.139 56.093 75.872 1.00 37.03 261 ARG A O 1
ATOM 2065 N N . GLY A 1 262 ? -51.617 55.187 77.213 1.00 38.56 262 GLY A N 1
ATOM 2066 C CA . GLY A 1 262 ? -52.406 54.898 78.415 1.00 38.56 262 GLY A CA 1
ATOM 2067 C C . GLY A 1 262 ? -53.668 54.044 78.138 1.00 38.56 262 GLY A C 1
ATOM 2068 O O . GLY A 1 262 ? -54.000 53.782 76.991 1.00 38.56 262 GLY A O 1
ATOM 2069 N N . GLN A 1 263 ? -54.320 53.656 79.246 1.00 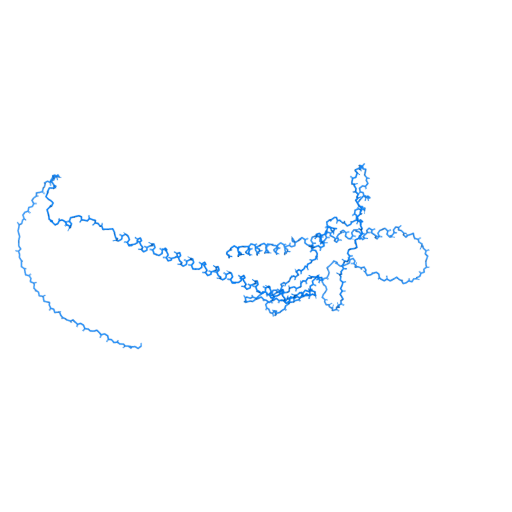37.16 263 GLN A N 1
ATOM 2070 C CA . GLN A 1 263 ? -55.717 53.223 79.497 1.00 37.16 263 GLN A CA 1
ATOM 2071 C C . GLN A 1 263 ? -56.379 52.042 78.735 1.00 37.16 263 GLN A C 1
ATOM 2073 O O . GLN A 1 263 ? -56.830 52.156 77.605 1.00 37.16 263 GLN A O 1
ATOM 2078 N N . SER A 1 264 ? -56.567 50.947 79.492 1.00 45.16 264 SER A N 1
ATOM 2079 C CA . SER A 1 264 ? -57.664 49.943 79.434 1.00 45.16 264 SER A CA 1
ATOM 2080 C C . SER A 1 264 ? -59.036 50.624 79.711 1.00 45.16 264 SER A C 1
ATOM 2082 O O . SER A 1 264 ? -58.970 51.641 80.416 1.00 45.16 264 SER A O 1
ATOM 2084 N N . PRO A 1 265 ? -60.251 50.155 79.277 1.00 50.12 265 PRO A N 1
ATOM 2085 C CA . PRO A 1 265 ? -60.766 48.778 79.500 1.00 50.12 265 PRO A CA 1
ATOM 2086 C C . PRO A 1 265 ? -61.830 48.143 78.537 1.00 50.12 265 PRO A C 1
ATOM 2088 O O . PRO A 1 265 ? -62.666 48.827 77.967 1.00 50.12 265 PRO A O 1
ATOM 2091 N N . GLU A 1 266 ? -61.784 46.799 78.455 1.00 46.22 266 GLU A N 1
ATOM 2092 C CA . GLU A 1 266 ? -62.829 45.722 78.441 1.00 46.22 266 GLU A CA 1
ATOM 2093 C C . GLU A 1 266 ? -64.202 45.758 77.667 1.00 46.22 266 GLU A C 1
ATOM 2095 O O . GLU A 1 266 ? -64.669 46.812 77.251 1.00 46.22 266 GLU A O 1
ATOM 2100 N N . PRO A 1 267 ? -64.837 44.569 77.416 1.00 64.00 267 PRO A N 1
ATOM 2101 C CA . PRO A 1 267 ? -65.541 44.156 76.177 1.00 64.00 267 PRO A CA 1
ATOM 2102 C C . PRO A 1 267 ? -67.088 44.144 76.321 1.00 64.00 267 PRO A C 1
ATOM 2104 O O . PRO A 1 267 ? -67.566 44.651 77.339 1.00 64.00 267 PRO A O 1
ATOM 2107 N N . PRO A 1 268 ? -67.919 43.590 75.382 1.00 55.28 268 PRO A N 1
ATOM 2108 C CA . PRO A 1 268 ? -68.318 42.160 75.502 1.00 55.28 268 PRO A CA 1
ATOM 2109 C C . PRO A 1 268 ? -69.007 41.426 74.285 1.00 55.28 268 PRO A C 1
ATOM 2111 O O . PRO A 1 268 ? -69.504 42.036 73.347 1.00 55.28 268 PRO A O 1
ATOM 2114 N N . PHE A 1 269 ? -69.135 40.089 74.420 1.00 40.00 269 PHE A N 1
ATOM 2115 C CA . PHE A 1 269 ? -70.204 39.167 73.934 1.00 40.00 269 PHE A CA 1
ATOM 2116 C C . PHE A 1 269 ? -70.312 38.600 72.483 1.00 40.00 269 PHE A C 1
ATOM 2118 O O . PHE A 1 269 ? -70.510 39.334 71.527 1.00 40.00 269 PHE A O 1
ATOM 2125 N N . LEU A 1 270 ? -70.442 37.246 72.451 1.00 44.28 270 LEU A N 1
ATOM 2126 C CA . LEU A 1 270 ? -71.380 36.372 71.674 1.00 44.28 270 LEU A CA 1
ATOM 2127 C C . LEU A 1 270 ? -71.198 36.296 70.131 1.00 44.28 270 LEU A C 1
ATOM 2129 O O . LEU A 1 270 ? -70.850 37.278 69.506 1.00 44.28 270 LEU A O 1
ATOM 2133 N N . ASN A 1 271 ? -71.424 35.212 69.369 1.00 40.81 271 ASN A N 1
ATOM 2134 C CA . ASN A 1 271 ? -72.072 33.887 69.475 1.00 40.81 271 ASN A CA 1
ATOM 2135 C C . ASN A 1 271 ? -71.487 33.005 68.329 1.00 40.81 271 ASN A C 1
ATOM 2137 O O . ASN A 1 271 ? -71.196 33.524 67.259 1.00 40.81 271 ASN A O 1
ATOM 2141 N N . ARG A 1 272 ? -71.128 31.726 68.518 1.00 41.69 272 ARG A N 1
ATOM 2142 C CA . ARG A 1 272 ? -71.947 30.492 68.390 1.00 41.69 272 ARG A CA 1
ATOM 2143 C C . ARG A 1 272 ? -72.624 30.261 67.020 1.00 41.69 272 ARG A C 1
ATOM 2145 O O . ARG A 1 272 ? -73.582 30.958 66.716 1.00 41.69 272 ARG A O 1
ATOM 2152 N N . ALA A 1 273 ? -72.202 29.202 66.307 1.00 40.66 273 ALA A N 1
ATOM 2153 C CA . ALA A 1 273 ? -73.019 28.133 65.672 1.00 40.66 273 ALA A CA 1
ATOM 2154 C C . ALA A 1 273 ? -72.198 27.413 64.568 1.00 40.66 273 ALA A C 1
ATOM 2156 O O . ALA A 1 273 ? -71.781 28.043 63.606 1.00 40.66 273 ALA A O 1
ATOM 2157 N N . ASN A 1 274 ? -71.766 26.165 64.797 1.00 38.56 274 ASN A N 1
ATOM 2158 C CA . ASN A 1 274 ? -72.391 24.886 64.367 1.00 38.56 274 ASN A CA 1
ATOM 2159 C C . ASN A 1 274 ? -71.856 24.421 62.991 1.00 38.56 274 ASN A C 1
ATOM 2161 O O . ASN A 1 274 ? -72.106 25.072 61.990 1.00 38.56 274 ASN A O 1
ATOM 2165 N N . SER A 1 275 ? -70.969 23.423 62.876 1.00 42.66 275 SER A N 1
ATOM 2166 C CA . SER A 1 275 ? -71.092 21.970 63.143 1.00 42.66 275 SER A CA 1
ATOM 2167 C C . SER A 1 275 ? -71.865 21.177 62.072 1.00 42.66 275 SER A C 1
ATOM 2169 O O . SER A 1 275 ? -73.086 21.279 62.016 1.00 42.66 275 SER A O 1
ATOM 2171 N N . SER A 1 276 ? -71.144 20.340 61.309 1.00 36.34 276 SER A N 1
ATOM 2172 C CA . SER A 1 276 ? -71.492 18.974 60.827 1.00 36.34 276 SER A CA 1
ATOM 2173 C C . SER A 1 276 ? -70.456 18.574 59.748 1.00 36.34 276 SER A C 1
ATOM 2175 O O . SER A 1 276 ? -70.348 19.272 58.749 1.00 36.34 276 SER A O 1
ATOM 2177 N N . PHE A 1 277 ? -69.505 17.648 59.966 1.00 35.53 277 PHE A N 1
ATOM 2178 C CA . PHE A 1 277 ? -69.591 16.175 59.753 1.00 35.53 277 PHE A CA 1
ATOM 2179 C C . PHE A 1 277 ? -70.252 15.802 58.401 1.00 35.53 277 PHE A C 1
ATOM 2181 O O . PHE A 1 277 ? -71.328 16.315 58.124 1.00 35.53 277 PHE A O 1
ATOM 2188 N N . SER A 1 278 ? -69.740 14.937 57.504 1.00 40.88 278 SER A N 1
ATOM 2189 C CA . SER A 1 278 ? -69.012 13.652 57.625 1.00 40.88 278 SER A CA 1
ATOM 2190 C C . SER A 1 278 ? -68.607 13.167 56.194 1.00 40.88 278 SER A C 1
ATOM 2192 O O . SER A 1 278 ? -69.401 13.355 55.283 1.00 40.88 278 SER A O 1
ATOM 2194 N N . VAL A 1 279 ? -67.357 12.755 55.900 1.00 41.28 279 VAL A N 1
ATOM 2195 C CA . VAL A 1 279 ? -66.848 11.361 55.670 1.00 41.28 279 VAL A CA 1
ATOM 2196 C C . VAL A 1 279 ? -67.100 10.685 54.286 1.00 41.28 279 VAL A C 1
ATOM 2198 O O . VAL A 1 279 ? -68.230 10.377 53.946 1.00 41.28 279 VAL A O 1
ATOM 2201 N N . ARG A 1 280 ? -65.966 10.395 53.599 1.00 42.38 280 ARG A N 1
ATOM 2202 C CA . ARG A 1 280 ? -65.481 9.224 52.783 1.00 42.38 280 ARG A CA 1
ATOM 2203 C C . ARG A 1 280 ? -66.353 8.498 51.728 1.00 42.38 280 ARG A C 1
ATOM 2205 O O . ARG A 1 280 ? -67.467 8.111 52.024 1.00 42.38 280 ARG A O 1
ATOM 2212 N N . GLU A 1 281 ? -65.731 8.125 50.589 1.00 44.00 281 GLU A N 1
ATOM 2213 C CA . GLU A 1 281 ? -65.244 6.763 50.178 1.00 44.00 281 GLU A CA 1
ATOM 2214 C C . GLU A 1 281 ? -64.773 6.767 48.689 1.00 44.00 281 GLU A C 1
ATOM 2216 O O . GLU A 1 281 ? -65.354 7.469 47.874 1.00 44.00 281 GLU A O 1
ATOM 2221 N N . ILE A 1 282 ? -63.556 6.312 48.332 1.00 43.34 282 ILE A N 1
ATOM 2222 C CA . ILE A 1 282 ? -63.082 4.972 47.868 1.00 43.34 282 ILE A CA 1
ATOM 2223 C C . ILE A 1 282 ? -63.640 4.469 46.504 1.00 43.34 282 ILE A C 1
ATOM 2225 O O . ILE A 1 282 ? -64.718 3.899 46.439 1.00 43.34 282 ILE A O 1
ATOM 2229 N N . GLY A 1 283 ? -62.801 4.606 45.458 1.00 45.16 283 GLY A N 1
ATOM 2230 C CA . GLY A 1 283 ? -62.413 3.641 44.397 1.00 45.16 283 GLY A CA 1
ATOM 2231 C C . GLY A 1 283 ? -63.429 2.904 43.498 1.00 45.16 283 GLY A C 1
ATOM 2232 O O . GLY A 1 283 ? -64.279 2.177 43.999 1.00 45.16 283 GLY A O 1
ATOM 2233 N N . LYS A 1 284 ? -63.191 2.912 42.166 1.00 42.69 284 LYS A N 1
ATOM 2234 C CA . LYS A 1 284 ? -63.234 1.720 41.274 1.00 42.69 284 LYS A CA 1
ATOM 2235 C C . LYS A 1 284 ? -62.749 1.982 39.830 1.00 42.69 284 LYS A C 1
ATOM 2237 O O . LYS A 1 284 ? -62.720 3.116 39.373 1.00 42.69 284 LYS A O 1
ATOM 2242 N N . ASN A 1 285 ? -62.355 0.869 39.203 1.00 41.94 285 ASN A N 1
ATOM 2243 C CA . ASN A 1 285 ? -61.658 0.619 37.929 1.00 41.94 285 ASN A CA 1
ATOM 2244 C C . ASN A 1 285 ? -62.505 0.734 36.631 1.00 41.94 285 ASN A C 1
ATOM 2246 O O . ASN A 1 285 ? -63.730 0.801 36.720 1.00 41.94 285 ASN A O 1
ATOM 2250 N N . TYR A 1 286 ? -61.797 0.512 35.501 1.00 41.50 286 TYR A N 1
ATOM 2251 C CA . TYR A 1 286 ? -62.184 0.213 34.096 1.00 41.50 286 TYR A CA 1
ATOM 2252 C C . TYR A 1 286 ? -62.444 1.452 33.214 1.00 41.50 286 TYR A C 1
ATOM 2254 O O . TYR A 1 286 ? -63.046 2.409 33.689 1.00 41.50 286 TYR A O 1
ATOM 2262 N N . ASP A 1 287 ? -61.947 1.567 31.975 1.00 45.38 287 ASP A N 1
ATOM 2263 C CA . ASP A 1 287 ? -61.545 0.582 30.942 1.00 45.38 287 ASP A CA 1
ATOM 2264 C C . ASP A 1 287 ? -60.104 0.733 30.408 1.00 45.38 287 ASP A C 1
ATOM 2266 O O . ASP A 1 287 ? -59.553 1.859 30.457 1.00 45.38 287 ASP A O 1
#